Protein AF-A0A351I1W6-F1 (afdb_monomer_lite)

Foldseek 3Di:
DDDDQWDFDPPADAFDDDPNDTDADLAAEAEEEQEADCSVVVCVVVVVVVQVVSCVVPVPSHGYNYIYDAAALRCCVRPHLACRDDVVSLVVCQRRVHYYYHDYDAADDDAFKAARRPRDGHNDQDCADPPPRHNSIYTHDGDPVLVSCQSNVVQWDKDWDADDPPPDDPDDCRRPDTDIDTDGRHDDCSVVD

Sequence (193 aa):
MSYVKIQVPKNGAKIDYANGKLQVPDNPIIPYFPGDGTGLDLWKATKVVLDGAVETAYHGKKKIAWMEVYAGLTALKNYDKDTVLPEETVAAFREFRVGLKGPLTTPAGSFKFVCLDCAAELMDRPASCPKCKSEWITPRFRSVNVALRQKLDLYSCVRPLRWFQGVPCPVKEPQKLDIVIFRENTEDIYAGI

Structure (mmCIF, N/CA/C/O backbone):
data_AF-A0A351I1W6-F1
#
_entry.id   AF-A0A351I1W6-F1
#
loop_
_atom_site.group_PDB
_atom_site.id
_atom_site.type_symbol
_atom_site.label_atom_id
_atom_site.label_alt_id
_atom_site.label_comp_id
_atom_site.label_asym_id
_atom_site.label_entity_id
_atom_site.label_seq_id
_atom_site.pdbx_PDB_ins_code
_atom_site.Cartn_x
_atom_site.Cartn_y
_atom_site.Cartn_z
_atom_site.occupancy
_atom_site.B_iso_or_equiv
_atom_site.auth_seq_id
_atom_site.auth_comp_id
_atom_site.auth_asym_id
_atom_site.auth_atom_id
_atom_site.pdbx_PDB_model_num
ATOM 1 N N . MET A 1 1 ? 0.430 -18.656 12.014 1.00 58.16 1 MET A N 1
ATOM 2 C CA . MET A 1 1 ? 1.510 -18.944 11.046 1.00 58.16 1 MET A CA 1
ATOM 3 C C . MET A 1 1 ? 2.779 -18.289 11.561 1.00 58.16 1 MET A C 1
ATOM 5 O O . MET A 1 1 ? 2.668 -17.240 12.184 1.00 58.16 1 MET A O 1
ATOM 9 N N . SER A 1 2 ? 3.951 -18.893 11.371 1.00 81.44 2 SER A N 1
ATOM 10 C CA . SER A 1 2 ? 5.221 -18.199 11.614 1.00 81.44 2 SER A CA 1
ATOM 11 C C . SER A 1 2 ? 5.606 -17.438 10.349 1.00 81.44 2 SER A C 1
ATOM 13 O O . SER A 1 2 ? 5.769 -18.051 9.295 1.00 81.44 2 SER A O 1
ATOM 15 N N . TYR A 1 3 ? 5.718 -16.120 10.455 1.00 94.31 3 TYR A N 1
ATOM 16 C CA . TYR A 1 3 ? 6.263 -15.267 9.404 1.00 94.31 3 TYR A CA 1
ATOM 17 C C . TYR A 1 3 ? 7.781 -15.474 9.286 1.00 94.31 3 TYR A C 1
ATOM 19 O O . TYR A 1 3 ? 8.440 -15.745 10.291 1.00 94.31 3 TYR A O 1
ATOM 27 N N . VAL A 1 4 ? 8.331 -15.381 8.073 1.00 93.56 4 VAL A N 1
ATOM 28 C CA . VAL A 1 4 ? 9.762 -15.613 7.811 1.00 93.56 4 VAL A CA 1
ATOM 29 C C . VAL A 1 4 ? 10.556 -14.342 8.088 1.00 93.56 4 VAL A C 1
ATOM 31 O O . VAL A 1 4 ? 11.550 -14.383 8.812 1.00 93.56 4 VAL A O 1
ATOM 34 N N . LYS A 1 5 ? 10.121 -13.206 7.528 1.00 96.12 5 LYS A N 1
ATOM 35 C CA . LYS A 1 5 ? 10.774 -11.899 7.718 1.00 96.12 5 LYS A CA 1
ATOM 36 C C . LYS A 1 5 ? 9.910 -10.893 8.474 1.00 96.12 5 LYS A C 1
ATOM 38 O O . LYS A 1 5 ? 10.455 -9.966 9.071 1.00 96.12 5 LYS A O 1
ATOM 43 N N . ILE A 1 6 ? 8.586 -11.051 8.455 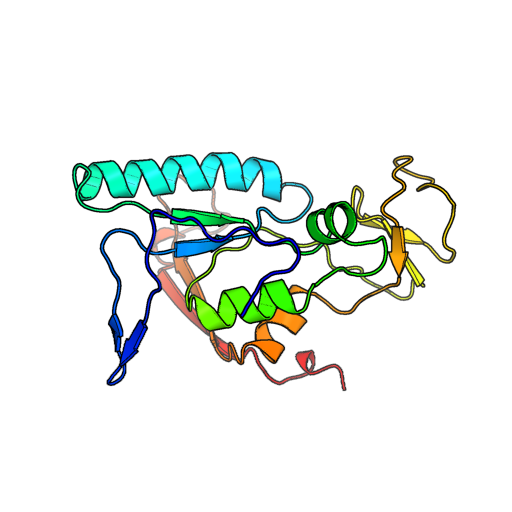1.00 97.19 6 ILE A N 1
ATOM 44 C CA . ILE A 1 6 ? 7.662 -10.103 9.094 1.00 97.19 6 ILE A CA 1
ATOM 45 C C . ILE A 1 6 ? 7.693 -10.285 10.616 1.00 97.19 6 ILE A C 1
ATOM 47 O O . ILE A 1 6 ? 7.563 -11.394 11.133 1.00 97.19 6 ILE A O 1
ATOM 51 N N . GLN A 1 7 ? 7.823 -9.179 11.351 1.00 96.75 7 GLN A N 1
ATOM 52 C CA . GLN A 1 7 ? 7.771 -9.179 12.812 1.00 96.75 7 GLN A CA 1
ATOM 53 C C . GLN A 1 7 ? 6.409 -8.691 13.295 1.00 96.75 7 GLN A C 1
ATOM 55 O O . GLN A 1 7 ? 6.052 -7.529 13.114 1.00 96.75 7 GLN A O 1
ATOM 60 N N . VAL A 1 8 ? 5.659 -9.575 13.953 1.00 97.81 8 VAL A N 1
ATOM 61 C CA . VAL A 1 8 ? 4.362 -9.220 14.540 1.00 97.81 8 VAL A CA 1
ATOM 62 C C . VAL A 1 8 ? 4.586 -8.412 15.826 1.00 97.81 8 VAL A C 1
ATOM 64 O O . VAL A 1 8 ? 5.262 -8.908 16.735 1.00 97.81 8 VAL A O 1
ATOM 67 N N . PRO A 1 9 ? 4.018 -7.198 15.955 1.00 97.56 9 PRO A N 1
ATOM 68 C CA . PRO A 1 9 ? 4.118 -6.413 17.179 1.00 97.56 9 PRO A CA 1
ATOM 69 C C . PRO A 1 9 ? 3.524 -7.162 18.377 1.00 97.56 9 PRO A C 1
ATOM 71 O O . PRO A 1 9 ? 2.374 -7.593 18.347 1.00 97.56 9 PRO A O 1
ATOM 74 N N . LYS A 1 10 ? 4.293 -7.281 19.465 1.00 96.50 10 LYS A N 1
ATOM 75 C CA . LYS A 1 10 ? 3.851 -7.975 20.693 1.00 96.50 10 LYS A CA 1
ATOM 76 C C . LYS A 1 10 ? 2.786 -7.205 21.480 1.00 96.50 10 LYS A C 1
ATOM 78 O O . LYS A 1 10 ? 2.115 -7.778 22.328 1.00 96.50 10 LYS A O 1
ATOM 83 N N . ASN A 1 11 ? 2.669 -5.903 21.238 1.00 95.06 11 ASN A N 1
ATOM 84 C CA . ASN A 1 11 ? 1.819 -4.969 21.975 1.00 95.06 11 ASN A CA 1
ATOM 85 C C . ASN A 1 11 ? 0.485 -4.664 21.271 1.00 95.06 11 ASN A C 1
ATOM 87 O O . ASN A 1 11 ? -0.173 -3.686 21.627 1.00 95.06 11 ASN A O 1
ATOM 91 N N . GLY A 1 12 ? 0.106 -5.453 20.265 1.00 97.38 12 GLY A N 1
ATOM 92 C CA . GLY A 1 12 ? -1.131 -5.277 19.513 1.00 97.38 12 GLY A CA 1
ATOM 93 C C . GLY A 1 12 ? -1.992 -6.539 19.483 1.00 97.38 12 GLY A C 1
ATOM 94 O O . GLY A 1 12 ? -1.530 -7.633 19.805 1.00 97.38 12 GLY A O 1
ATOM 95 N N . ALA A 1 13 ? -3.242 -6.381 19.062 1.00 98.19 13 ALA A N 1
ATOM 96 C CA . ALA A 1 13 ? -4.192 -7.468 18.866 1.00 98.19 13 ALA A CA 1
ATOM 97 C C . ALA A 1 13 ? -4.756 -7.461 17.437 1.00 98.19 13 ALA A C 1
ATOM 99 O O . ALA A 1 13 ? -4.809 -6.429 16.767 1.00 98.19 13 ALA A O 1
ATOM 100 N N . LYS A 1 14 ? -5.165 -8.633 16.947 1.00 97.94 14 LYS A N 1
ATOM 101 C CA . LYS A 1 14 ? -5.767 -8.775 15.615 1.00 97.94 14 LYS A CA 1
ATOM 102 C C . LYS A 1 14 ? -7.156 -8.148 15.575 1.00 97.94 14 LYS A C 1
ATOM 104 O O . LYS A 1 14 ? -7.894 -8.215 16.554 1.00 97.94 14 LYS A O 1
ATOM 109 N N . ILE A 1 15 ? -7.520 -7.611 14.415 1.00 98.44 15 ILE A N 1
ATOM 110 C CA . ILE A 1 15 ? -8.917 -7.319 14.097 1.00 98.44 15 ILE A CA 1
ATOM 111 C C . ILE A 1 15 ? -9.589 -8.637 13.714 1.00 98.44 15 ILE A C 1
ATOM 113 O O . ILE A 1 15 ? -9.107 -9.336 12.820 1.00 98.44 15 ILE A O 1
ATOM 117 N N . ASP A 1 16 ? -10.695 -8.965 14.374 1.00 97.00 16 ASP A N 1
ATOM 118 C CA . ASP A 1 16 ? -11.483 -10.158 14.057 1.00 97.00 16 ASP A CA 1
ATOM 119 C C . ASP A 1 16 ? -12.726 -9.808 13.224 1.00 97.00 16 ASP A C 1
ATOM 121 O O . ASP A 1 16 ? -13.064 -8.635 13.037 1.00 97.00 16 ASP A O 1
ATOM 125 N N . TYR A 1 17 ? -13.409 -10.819 12.694 1.00 96.62 17 TYR A N 1
ATOM 126 C CA . TYR A 1 17 ? -14.635 -10.661 11.922 1.00 96.62 17 TYR A CA 1
ATOM 127 C C . TYR A 1 17 ? -15.663 -11.714 12.322 1.00 96.62 17 TYR A C 1
ATOM 129 O O . TYR A 1 17 ? -15.485 -12.904 12.070 1.00 96.62 17 TYR A O 1
ATOM 137 N N . ALA A 1 18 ? -16.766 -11.258 12.910 1.00 96.25 18 ALA A N 1
ATOM 138 C CA . ALA A 1 18 ? -17.859 -12.114 13.347 1.00 96.25 18 ALA A CA 1
ATOM 139 C C . ALA A 1 18 ? -19.200 -11.433 13.067 1.00 96.25 18 ALA A C 1
ATOM 141 O O . ALA A 1 18 ? -19.344 -10.222 13.250 1.00 96.25 18 ALA A O 1
ATOM 142 N N . ASN A 1 19 ? -20.194 -12.216 12.639 1.00 95.81 19 ASN A N 1
ATOM 143 C CA . ASN A 1 19 ? -21.572 -11.756 12.422 1.00 95.81 19 ASN A CA 1
ATOM 144 C C . ASN A 1 19 ? -21.676 -10.523 11.503 1.00 95.81 19 ASN A C 1
ATOM 146 O O . ASN A 1 19 ? -22.410 -9.577 11.790 1.00 95.81 19 ASN A O 1
ATOM 150 N N . GLY A 1 20 ? -20.894 -10.499 10.420 1.00 94.81 20 GLY A N 1
ATOM 151 C CA . GLY A 1 20 ? -20.921 -9.400 9.454 1.00 94.81 20 GLY A CA 1
ATOM 152 C C . GLY A 1 20 ? -20.163 -8.137 9.881 1.00 94.81 20 GLY A C 1
ATOM 153 O O . GLY A 1 20 ? -20.189 -7.148 9.152 1.00 94.81 20 GLY A O 1
ATOM 154 N N . LYS A 1 21 ? -19.501 -8.131 11.048 1.00 96.56 21 LYS A N 1
ATOM 155 C CA . LYS A 1 21 ? -18.869 -6.938 11.632 1.00 96.56 21 LYS A CA 1
ATOM 156 C C . LYS A 1 21 ? -17.415 -7.187 12.018 1.00 96.56 21 LYS A C 1
ATOM 158 O O . LYS A 1 21 ? -17.069 -8.249 12.534 1.00 96.56 21 LYS A O 1
ATOM 163 N N . LEU A 1 22 ? -16.581 -6.167 11.812 1.00 97.75 22 LEU A N 1
ATOM 164 C CA . LEU A 1 22 ? -15.221 -6.140 12.344 1.00 97.75 22 LEU A CA 1
ATOM 165 C C . LEU A 1 22 ? -15.263 -5.941 13.862 1.00 97.75 22 LEU A C 1
ATOM 167 O O . LEU A 1 22 ? -15.944 -5.041 14.353 1.00 97.75 22 LEU A O 1
ATOM 171 N N . GLN A 1 23 ? -14.505 -6.758 14.584 1.00 98.12 23 GLN A N 1
ATOM 172 C CA . GLN A 1 23 ? -14.246 -6.606 16.012 1.00 98.12 23 GLN A CA 1
ATOM 173 C C . GLN A 1 23 ? -12.862 -5.975 16.158 1.00 98.12 23 GLN A C 1
ATOM 175 O O . GLN A 1 23 ? -11.840 -6.629 15.943 1.00 98.12 23 GLN A O 1
ATOM 180 N N . VAL A 1 24 ? -12.835 -4.673 16.441 1.00 98.38 24 VAL A N 1
ATOM 181 C CA . VAL A 1 24 ? -11.605 -3.874 16.446 1.00 98.38 24 VAL A CA 1
ATOM 182 C C . VAL A 1 24 ? -11.160 -3.650 17.895 1.00 98.38 24 VAL A C 1
ATOM 184 O O . VAL A 1 24 ? -11.884 -2.975 18.629 1.00 98.38 24 VAL A O 1
ATOM 187 N N . PRO A 1 25 ? -10.005 -4.192 18.325 1.00 98.31 25 PRO A N 1
ATOM 188 C CA . PRO A 1 25 ? -9.466 -3.927 19.657 1.00 98.31 25 PRO A CA 1
ATOM 189 C C . PRO A 1 25 ? -8.972 -2.476 19.772 1.00 98.31 25 PRO A C 1
ATOM 191 O O . PRO A 1 25 ? -8.834 -1.775 18.771 1.00 98.31 25 PRO A O 1
ATOM 194 N N . ASP A 1 26 ? -8.649 -2.030 20.986 1.00 98.56 26 ASP A N 1
ATOM 195 C CA . ASP A 1 26 ? -8.086 -0.690 21.213 1.00 98.56 26 ASP A CA 1
ATOM 196 C C . ASP A 1 26 ? -6.656 -0.538 20.666 1.00 98.56 26 ASP A C 1
ATOM 198 O O . ASP A 1 26 ? -6.214 0.572 20.356 1.00 98.56 26 ASP A O 1
ATOM 202 N N . ASN A 1 27 ? -5.945 -1.656 20.496 1.00 98.38 27 ASN A N 1
ATOM 203 C CA . ASN A 1 27 ? -4.582 -1.730 19.983 1.00 98.38 27 ASN A CA 1
ATOM 204 C C . ASN A 1 27 ? -4.450 -2.576 18.698 1.00 98.38 27 ASN A C 1
ATOM 206 O O . ASN A 1 27 ? -3.709 -3.566 18.689 1.00 98.38 27 ASN A O 1
ATOM 210 N N . PRO A 1 28 ? -5.168 -2.250 17.607 1.00 98.69 28 PRO A N 1
ATOM 211 C CA . PRO A 1 28 ? -5.209 -3.106 16.431 1.00 98.69 28 PRO A CA 1
ATOM 212 C C . PRO A 1 28 ? -3.845 -3.176 15.741 1.00 98.69 28 PRO A C 1
ATOM 214 O O . PRO A 1 28 ? -3.187 -2.153 15.528 1.00 98.69 28 PRO A O 1
ATOM 217 N N . ILE A 1 29 ? -3.439 -4.388 15.358 1.00 98.81 29 ILE A N 1
ATOM 218 C CA . ILE A 1 29 ? -2.282 -4.609 14.491 1.00 98.81 29 ILE A CA 1
ATOM 219 C C . ILE A 1 29 ? -2.690 -4.337 13.049 1.00 98.81 29 ILE A C 1
ATOM 221 O O . ILE A 1 29 ? -3.584 -5.000 12.527 1.00 98.81 29 ILE A O 1
ATOM 225 N N . ILE A 1 30 ? -2.003 -3.390 12.410 1.00 98.75 30 ILE A N 1
ATOM 226 C CA . ILE A 1 30 ? -2.266 -2.989 11.025 1.00 98.75 30 ILE A CA 1
ATOM 227 C C . ILE A 1 30 ? -1.008 -3.247 10.183 1.00 98.75 30 ILE A C 1
ATOM 229 O O . ILE A 1 30 ? -0.024 -2.509 10.328 1.00 98.75 30 ILE A O 1
ATOM 233 N N . PRO A 1 31 ? -1.013 -4.281 9.313 1.00 98.62 31 PRO A N 1
ATOM 234 C CA . PRO A 1 31 ? -0.000 -4.456 8.287 1.00 98.62 31 PRO A CA 1
ATOM 235 C C . PRO A 1 31 ? 0.118 -3.211 7.416 1.00 98.62 31 PRO A C 1
ATOM 237 O O . PRO A 1 31 ? -0.887 -2.671 6.942 1.00 98.62 31 PRO A O 1
ATOM 240 N N . TYR A 1 32 ? 1.345 -2.783 7.154 1.00 98.50 32 TYR A N 1
ATOM 241 C CA . TYR A 1 32 ? 1.598 -1.725 6.196 1.00 98.50 32 TYR A CA 1
ATOM 242 C C . TYR A 1 32 ? 2.891 -1.946 5.423 1.00 98.50 32 TYR A C 1
ATOM 244 O O . TYR A 1 32 ? 3.827 -2.565 5.918 1.00 98.50 32 TYR A O 1
ATOM 252 N N . PHE A 1 33 ? 2.966 -1.377 4.225 1.00 97.50 33 PHE A N 1
ATOM 253 C CA . PHE A 1 33 ? 4.243 -1.150 3.559 1.00 97.50 33 PHE A CA 1
ATOM 254 C C . PHE A 1 33 ? 4.290 0.272 2.991 1.00 97.50 33 PHE A C 1
ATOM 256 O O . PHE A 1 33 ? 3.290 0.742 2.430 1.00 97.50 33 PHE A O 1
ATOM 263 N N . PRO A 1 34 ? 5.428 0.979 3.118 1.00 95.75 34 PRO A N 1
ATOM 264 C CA . PRO A 1 34 ? 5.541 2.369 2.686 1.00 95.75 34 PRO A CA 1
ATOM 265 C C . PRO A 1 34 ? 5.473 2.511 1.163 1.00 95.75 34 PRO A C 1
ATOM 267 O O . PRO A 1 34 ? 5.090 3.566 0.674 1.00 95.75 34 PRO A O 1
ATOM 270 N N . GLY A 1 35 ? 5.781 1.448 0.417 1.00 94.31 35 GLY A N 1
ATOM 271 C CA . GLY A 1 35 ? 5.783 1.451 -1.041 1.00 94.31 35 GLY A CA 1
ATOM 272 C C . GLY A 1 35 ? 7.099 1.938 -1.652 1.00 94.31 35 GLY A C 1
ATOM 273 O O . GLY A 1 35 ? 8.082 2.175 -0.952 1.00 94.31 35 GLY A O 1
ATOM 274 N N . ASP A 1 36 ? 7.096 2.072 -2.972 1.00 93.81 36 ASP A N 1
ATOM 275 C CA . ASP A 1 36 ? 8.243 2.466 -3.787 1.00 93.81 36 ASP A CA 1
ATOM 276 C C . ASP A 1 36 ? 8.301 3.990 -3.986 1.00 93.81 36 ASP A C 1
ATOM 278 O O . ASP A 1 36 ? 7.305 4.701 -3.822 1.00 93.81 36 ASP A O 1
ATOM 282 N N . GLY A 1 37 ? 9.468 4.504 -4.388 1.00 91.94 37 GLY A N 1
ATOM 283 C CA . GLY A 1 37 ? 9.656 5.916 -4.738 1.00 91.94 37 GLY A CA 1
ATOM 284 C C . GLY A 1 37 ? 9.227 6.870 -3.618 1.00 91.94 37 GLY A C 1
ATOM 285 O O . GLY A 1 37 ? 9.747 6.812 -2.505 1.00 91.94 37 GLY A O 1
ATOM 286 N N . THR A 1 38 ? 8.244 7.732 -3.903 1.00 93.31 38 THR A N 1
ATOM 287 C CA . THR A 1 38 ? 7.705 8.718 -2.945 1.00 93.31 38 THR A CA 1
ATOM 288 C C . THR A 1 38 ? 7.007 8.092 -1.737 1.00 93.31 38 THR A C 1
ATOM 290 O O . THR A 1 38 ? 6.736 8.787 -0.758 1.00 93.31 38 THR A O 1
ATOM 293 N N . GLY A 1 39 ? 6.725 6.786 -1.767 1.00 93.75 39 GLY A N 1
ATOM 294 C CA . GLY A 1 39 ? 6.070 6.069 -0.680 1.00 93.75 39 GLY A CA 1
ATOM 295 C C . GLY A 1 39 ? 6.774 6.196 0.673 1.00 93.75 39 GLY A C 1
ATOM 296 O O . GLY A 1 39 ? 6.108 6.365 1.694 1.00 93.75 39 GLY A O 1
ATOM 297 N N . LEU A 1 40 ? 8.112 6.216 0.687 1.00 91.62 40 LEU A N 1
ATOM 298 C CA . LEU A 1 40 ? 8.896 6.375 1.918 1.00 91.62 40 LEU A CA 1
ATOM 299 C C . LEU A 1 40 ? 8.622 7.709 2.621 1.00 91.62 40 LEU A C 1
ATOM 301 O O . LEU A 1 40 ? 8.503 7.749 3.846 1.00 91.62 40 LEU A O 1
ATOM 305 N N . ASP A 1 41 ? 8.497 8.795 1.862 1.00 94.69 41 ASP A N 1
ATOM 306 C CA . ASP A 1 41 ? 8.246 10.123 2.426 1.00 94.69 41 ASP A CA 1
ATOM 307 C C . ASP A 1 41 ? 6.772 10.306 2.789 1.00 94.69 41 ASP A C 1
ATOM 309 O O . ASP A 1 41 ? 6.455 10.821 3.864 1.00 94.69 41 ASP A O 1
ATOM 313 N N . LEU A 1 42 ? 5.866 9.783 1.955 1.00 96.38 42 LEU A N 1
ATOM 314 C CA . LEU A 1 42 ? 4.435 9.761 2.250 1.00 96.38 42 LEU A CA 1
ATOM 315 C C . LEU A 1 42 ? 4.131 8.976 3.527 1.00 96.38 42 LEU A C 1
ATOM 317 O O . LEU A 1 42 ? 3.297 9.410 4.320 1.00 96.38 42 LEU A O 1
ATOM 321 N N . TRP A 1 43 ? 4.806 7.849 3.762 1.00 96.69 43 TRP A N 1
ATOM 322 C CA . TRP A 1 43 ? 4.601 7.051 4.967 1.00 96.69 43 TRP A CA 1
ATOM 323 C C . TRP A 1 43 ? 5.020 7.794 6.237 1.00 96.69 43 TRP A C 1
ATOM 325 O O . TRP A 1 43 ? 4.255 7.809 7.201 1.00 96.69 43 TRP A O 1
ATOM 335 N N . LYS A 1 44 ? 6.183 8.464 6.230 1.00 95.81 44 LYS A N 1
ATOM 336 C CA . LYS A 1 44 ? 6.644 9.272 7.375 1.00 95.81 44 LYS A CA 1
ATOM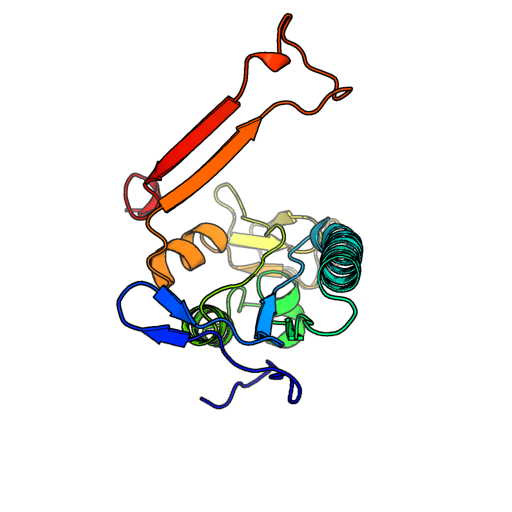 337 C C . LYS A 1 44 ? 5.584 10.297 7.783 1.00 95.81 44 LYS A C 1
ATOM 339 O O . LYS A 1 44 ? 5.257 10.394 8.962 1.00 95.81 44 LYS A O 1
ATOM 344 N N . ALA A 1 45 ? 5.007 11.008 6.811 1.00 97.56 45 ALA A N 1
ATOM 345 C CA . ALA A 1 45 ? 3.939 11.973 7.064 1.00 97.56 45 ALA A CA 1
ATOM 346 C C . ALA A 1 45 ? 2.629 11.293 7.503 1.00 97.56 45 ALA A C 1
ATOM 348 O O . ALA A 1 45 ? 2.020 11.692 8.495 1.00 97.56 45 ALA A O 1
ATOM 349 N N . THR A 1 46 ? 2.218 10.233 6.802 1.00 98.06 46 THR A N 1
ATOM 350 C CA . THR A 1 46 ? 0.964 9.508 7.062 1.00 98.06 46 THR A CA 1
ATOM 351 C C . THR A 1 46 ? 0.927 8.948 8.477 1.00 98.06 46 THR A C 1
ATOM 353 O O . THR A 1 46 ? -0.055 9.148 9.188 1.00 98.06 46 THR A O 1
ATOM 356 N N . LYS A 1 47 ? 2.005 8.288 8.915 1.00 97.75 47 LYS A N 1
ATOM 357 C CA . LYS A 1 47 ? 2.092 7.699 10.252 1.00 97.75 47 LYS A CA 1
ATOM 358 C C . LYS A 1 47 ? 1.941 8.758 11.344 1.00 97.75 47 LYS A C 1
ATOM 360 O O . LYS A 1 47 ? 1.184 8.547 12.283 1.00 97.75 47 LYS A O 1
ATOM 365 N N . VAL A 1 48 ? 2.625 9.897 11.207 1.00 98.12 48 VAL A N 1
ATOM 366 C CA . VAL A 1 48 ? 2.551 11.002 12.178 1.00 98.12 48 VAL A CA 1
ATOM 367 C C . VAL A 1 48 ? 1.127 11.546 12.285 1.00 98.12 48 VAL A C 1
ATOM 369 O O . VAL A 1 48 ? 0.625 11.723 13.392 1.00 98.12 48 VAL A O 1
ATOM 372 N N . VAL A 1 49 ? 0.458 11.765 11.151 1.00 98.50 49 VAL A N 1
ATOM 373 C CA . VAL A 1 49 ? -0.920 12.273 11.128 1.00 98.50 49 VAL A CA 1
ATOM 374 C C . VAL A 1 49 ? -1.897 11.266 11.738 1.00 98.50 49 VAL A C 1
ATOM 376 O O . VAL A 1 49 ? -2.719 11.651 12.566 1.00 98.50 49 VAL A O 1
ATOM 379 N N . LEU A 1 50 ? -1.807 9.984 11.366 1.00 98.50 50 LEU A N 1
ATOM 380 C CA . LEU A 1 50 ? -2.703 8.948 11.887 1.00 98.50 50 LEU A CA 1
ATOM 381 C C . LEU A 1 50 ? -2.507 8.727 13.390 1.00 98.50 50 LEU A C 1
ATOM 383 O O . LEU A 1 50 ? -3.490 8.718 14.128 1.00 98.50 50 LEU A O 1
ATOM 387 N N . ASP A 1 51 ? -1.261 8.601 13.852 1.00 98.31 51 ASP A N 1
ATOM 388 C CA . ASP A 1 51 ? -0.969 8.424 15.277 1.00 98.31 51 ASP A CA 1
ATOM 389 C C . ASP A 1 51 ? -1.421 9.651 16.086 1.00 98.31 51 ASP A C 1
ATOM 391 O O . ASP A 1 51 ? -2.052 9.496 17.129 1.00 98.31 51 ASP A O 1
ATOM 395 N N . GLY A 1 52 ? -1.169 10.867 15.585 1.00 98.62 52 GLY A N 1
ATOM 396 C CA . GLY A 1 52 ? -1.606 12.104 16.234 1.00 98.62 52 GLY A CA 1
ATOM 397 C C . GLY A 1 52 ? -3.129 12.249 16.291 1.00 98.62 52 GLY A C 1
ATOM 398 O O . GLY A 1 52 ? -3.667 12.683 17.310 1.00 98.62 52 GLY A O 1
ATOM 399 N N . ALA A 1 53 ? -3.844 11.844 15.236 1.00 98.69 53 ALA A N 1
ATOM 400 C CA . ALA A 1 53 ? -5.305 11.853 15.212 1.00 98.69 53 ALA A CA 1
ATOM 401 C C . ALA A 1 53 ? -5.902 10.844 16.204 1.00 98.69 53 ALA A C 1
ATOM 403 O O . ALA A 1 53 ? -6.848 11.175 16.918 1.00 98.69 53 ALA A O 1
ATOM 404 N N . VAL A 1 54 ? -5.339 9.632 16.282 1.00 98.50 54 VAL A N 1
ATOM 405 C CA . VAL A 1 54 ? -5.749 8.610 17.258 1.00 98.50 54 VAL A CA 1
ATOM 406 C C . VAL A 1 54 ? -5.492 9.100 18.683 1.00 98.50 54 VAL A C 1
ATOM 408 O O . VAL A 1 54 ? -6.394 9.042 19.515 1.00 98.50 54 VAL A O 1
ATOM 411 N N . GLU A 1 55 ? -4.306 9.641 18.954 1.00 98.25 55 GLU A N 1
ATOM 412 C CA . GLU A 1 55 ? -3.976 10.194 20.269 1.00 98.25 55 GLU A CA 1
ATOM 413 C C . GLU A 1 55 ? -4.940 11.321 20.661 1.00 98.25 55 GLU A C 1
ATOM 415 O O . GLU A 1 55 ? -5.520 11.296 21.743 1.00 98.25 55 GLU A O 1
ATOM 420 N N . THR A 1 56 ? -5.189 12.265 19.751 1.00 98.50 56 THR A N 1
ATOM 421 C CA . THR A 1 56 ? -6.095 13.398 19.997 1.00 98.50 56 THR A CA 1
ATOM 422 C C . THR A 1 56 ? -7.529 12.944 20.260 1.00 98.50 56 THR A C 1
ATOM 424 O O . THR A 1 56 ? -8.191 13.487 21.139 1.00 98.50 56 THR A O 1
ATOM 427 N N . ALA A 1 57 ? -8.024 11.955 19.511 1.00 98.56 57 ALA A N 1
ATOM 428 C CA . ALA A 1 57 ? -9.406 11.497 19.618 1.00 98.56 57 ALA A CA 1
ATOM 429 C C . ALA A 1 57 ? -9.659 10.595 20.836 1.00 98.56 57 ALA A C 1
ATOM 431 O O . ALA A 1 57 ? -10.779 10.552 21.345 1.00 98.56 57 ALA A O 1
ATOM 432 N N . TYR A 1 58 ? -8.647 9.842 21.277 1.00 98.31 58 TYR A N 1
ATOM 433 C CA . TYR A 1 58 ? -8.827 8.778 22.269 1.00 98.31 58 TYR A CA 1
ATOM 434 C C . TYR A 1 58 ? -8.000 8.958 23.546 1.00 98.31 58 TYR A C 1
ATOM 436 O O . TYR A 1 58 ? -8.178 8.166 24.471 1.00 98.31 58 TYR A O 1
ATOM 444 N N . HIS A 1 59 ? -7.143 9.980 23.630 1.00 97.62 59 HIS A N 1
ATOM 445 C CA . HIS A 1 59 ? -6.334 10.318 24.808 1.00 97.62 59 HIS A CA 1
ATOM 446 C C . HIS A 1 59 ? -5.586 9.100 25.373 1.00 97.62 59 HIS A C 1
ATOM 448 O O . HIS A 1 59 ? -5.799 8.688 26.515 1.00 97.62 59 HIS A O 1
ATOM 454 N N . GLY A 1 60 ? -4.795 8.444 24.523 1.00 95.69 60 GLY A N 1
ATOM 455 C CA . GLY A 1 60 ? -4.027 7.246 24.864 1.00 95.69 60 GLY A CA 1
ATOM 456 C C . GLY A 1 60 ? -4.827 5.946 25.027 1.00 95.69 60 GLY A C 1
ATOM 457 O O . GLY A 1 60 ? -4.215 4.883 25.118 1.00 95.69 60 GLY A O 1
ATOM 458 N N . LYS A 1 61 ? -6.172 5.973 25.024 1.00 97.88 61 LYS A N 1
ATOM 459 C CA . LYS A 1 61 ? -6.987 4.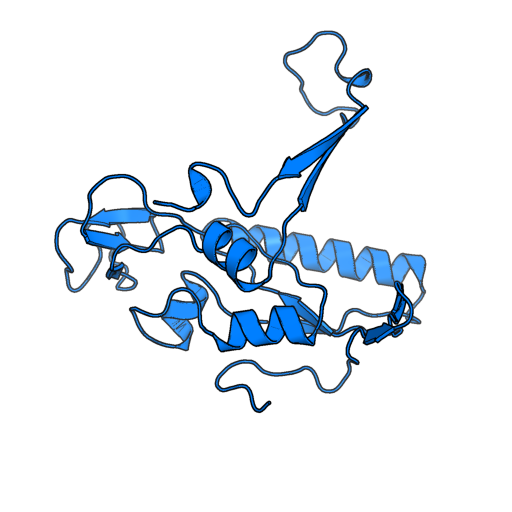746 25.152 1.00 97.88 61 LYS A CA 1
ATOM 460 C C . LYS A 1 61 ? -6.850 3.809 23.956 1.00 97.88 61 LYS A C 1
ATOM 462 O O . LYS A 1 61 ? -6.979 2.605 24.124 1.00 97.88 61 LYS A O 1
ATOM 467 N N . LYS A 1 62 ? -6.603 4.353 22.761 1.00 98.50 62 LYS A N 1
ATOM 468 C CA . LYS A 1 62 ? -6.403 3.580 21.529 1.00 98.50 62 LYS A CA 1
ATOM 469 C C . LYS A 1 62 ? -5.050 3.885 20.919 1.00 98.50 62 LYS A C 1
ATOM 471 O O . LYS A 1 62 ? -4.575 5.013 21.006 1.00 98.50 62 LYS A O 1
ATOM 476 N N . LYS A 1 63 ? -4.448 2.891 20.265 1.00 98.38 63 LYS A N 1
ATOM 477 C CA . LYS A 1 63 ? -3.160 3.041 19.581 1.00 98.38 63 LYS A CA 1
ATOM 478 C C . LYS A 1 63 ? -3.005 2.031 18.457 1.00 98.38 63 LYS A C 1
ATOM 480 O O . LYS A 1 63 ? -3.254 0.855 18.651 1.00 98.38 63 LYS A O 1
ATOM 485 N N . ILE A 1 64 ? -2.513 2.446 17.297 1.00 98.50 64 ILE A N 1
ATOM 486 C CA . ILE A 1 64 ? -2.243 1.495 16.214 1.00 98.50 64 ILE A CA 1
ATOM 487 C C . ILE A 1 64 ? -0.912 0.775 16.477 1.00 98.50 64 ILE A C 1
ATOM 489 O O . ILE A 1 64 ? 0.112 1.408 16.747 1.00 98.50 64 ILE A O 1
ATOM 493 N N . ALA A 1 65 ? -0.917 -0.554 16.377 1.00 98.56 65 ALA A N 1
ATOM 494 C CA . ALA A 1 65 ? 0.288 -1.375 16.381 1.00 98.56 65 ALA A CA 1
ATOM 495 C C . ALA A 1 65 ? 0.720 -1.648 14.931 1.00 98.56 65 ALA A C 1
ATOM 497 O O . ALA A 1 65 ? 0.309 -2.620 14.299 1.00 98.56 65 ALA A O 1
ATOM 498 N N . TRP A 1 66 ? 1.531 -0.751 14.375 1.00 98.50 66 TRP A N 1
ATOM 499 C CA . TRP A 1 66 ? 2.000 -0.858 12.994 1.00 98.50 66 TRP A CA 1
ATOM 500 C C . TRP A 1 66 ? 2.894 -2.085 12.790 1.00 98.50 66 TRP A C 1
ATOM 502 O O . TRP A 1 66 ? 3.902 -2.239 13.477 1.00 98.50 66 TRP A O 1
ATOM 512 N N . MET A 1 67 ? 2.541 -2.932 11.822 1.00 98.44 67 MET A N 1
ATOM 513 C CA . MET A 1 67 ? 3.321 -4.107 11.432 1.00 98.44 67 MET A CA 1
ATOM 514 C C . MET A 1 67 ? 3.861 -3.905 10.021 1.00 98.44 67 MET A C 1
ATOM 516 O O . MET A 1 67 ? 3.097 -3.921 9.059 1.00 98.44 67 MET A O 1
ATOM 520 N N . GLU A 1 68 ? 5.166 -3.693 9.884 1.00 98.12 68 GLU A N 1
ATOM 521 C CA . GLU A 1 68 ? 5.761 -3.548 8.558 1.00 98.12 68 GLU A CA 1
ATOM 522 C C . GLU A 1 68 ? 5.774 -4.899 7.834 1.00 98.12 68 GLU A C 1
ATOM 524 O O . GLU A 1 68 ? 6.232 -5.912 8.364 1.00 98.12 68 GLU A O 1
ATOM 529 N N . VAL A 1 69 ? 5.250 -4.898 6.615 1.00 98.38 69 VAL A N 1
ATOM 530 C CA . VAL A 1 69 ? 5.330 -5.996 5.652 1.00 98.38 69 VAL A CA 1
ATOM 531 C C . VAL A 1 69 ? 6.019 -5.483 4.387 1.00 98.38 69 VAL A C 1
ATOM 533 O O . VAL A 1 69 ? 6.301 -4.291 4.261 1.00 98.38 69 VAL A O 1
ATOM 536 N N . TYR A 1 70 ? 6.317 -6.363 3.432 1.00 97.88 70 TYR A N 1
ATOM 537 C CA . TYR A 1 70 ? 7.206 -6.010 2.322 1.00 97.88 70 TYR A CA 1
ATOM 538 C C . TYR A 1 70 ? 6.566 -6.269 0.957 1.00 97.88 70 TYR A C 1
ATOM 540 O O . TYR A 1 70 ? 5.946 -7.309 0.740 1.00 97.88 70 TYR A O 1
ATOM 548 N N . ALA A 1 71 ? 6.721 -5.322 0.032 1.00 97.62 71 ALA A N 1
ATOM 549 C CA . ALA A 1 71 ? 6.281 -5.419 -1.359 1.00 97.62 71 ALA A CA 1
ATOM 550 C C . ALA A 1 71 ? 7.101 -4.447 -2.224 1.00 97.62 71 ALA A C 1
ATOM 552 O O . ALA A 1 71 ? 7.574 -3.426 -1.728 1.00 97.62 71 ALA A O 1
ATOM 553 N N . GLY A 1 72 ? 7.270 -4.754 -3.509 1.00 96.12 72 GLY A N 1
ATOM 554 C CA . GLY A 1 72 ? 8.080 -3.950 -4.423 1.00 96.12 72 GLY A CA 1
ATOM 555 C C . GLY A 1 72 ? 9.552 -3.927 -4.015 1.00 96.12 72 GLY A C 1
ATOM 556 O O . GLY A 1 72 ? 10.140 -4.957 -3.681 1.00 96.12 72 GLY A O 1
ATOM 557 N N . LEU A 1 73 ? 10.155 -2.742 -4.015 1.00 94.94 73 LEU A N 1
ATOM 558 C CA . LEU A 1 73 ? 11.565 -2.531 -3.698 1.00 94.94 73 LEU A CA 1
ATOM 559 C C . LEU A 1 73 ? 11.929 -2.997 -2.283 1.00 94.94 73 LEU A C 1
ATOM 561 O O . LEU A 1 73 ? 13.025 -3.520 -2.076 1.00 94.94 73 LEU A O 1
ATOM 565 N N . THR A 1 74 ? 11.035 -2.828 -1.302 1.00 95.44 74 THR A N 1
ATOM 566 C CA . THR A 1 74 ? 11.311 -3.291 0.068 1.00 95.44 74 THR A CA 1
ATOM 567 C C . THR A 1 74 ? 11.308 -4.811 0.156 1.00 95.44 74 THR A C 1
ATOM 569 O O . THR A 1 74 ? 12.097 -5.361 0.920 1.00 95.44 74 THR A O 1
ATOM 572 N N . ALA A 1 75 ? 10.504 -5.505 -0.655 1.00 97.00 75 ALA A N 1
ATOM 573 C CA . ALA A 1 75 ? 10.583 -6.959 -0.749 1.00 97.00 75 ALA A CA 1
ATOM 574 C C . ALA A 1 75 ? 11.915 -7.394 -1.365 1.00 97.00 75 ALA A C 1
ATOM 576 O O . ALA A 1 75 ? 12.587 -8.245 -0.785 1.00 97.00 75 ALA A O 1
ATOM 577 N N . LEU A 1 76 ? 12.371 -6.729 -2.434 1.00 95.50 76 LEU A N 1
ATOM 578 C CA . LEU A 1 76 ? 13.651 -7.098 -3.038 1.00 95.50 76 LEU A CA 1
ATOM 579 C C . LEU A 1 76 ? 14.827 -6.991 -2.054 1.00 95.50 76 LEU A C 1
ATOM 581 O O . LEU A 1 76 ? 15.696 -7.856 -1.993 1.00 95.50 76 LEU A O 1
ATOM 585 N N . LYS A 1 77 ? 14.817 -5.935 -1.235 1.00 94.88 77 LYS A N 1
ATOM 586 C CA . LYS A 1 77 ? 15.846 -5.675 -0.218 1.00 94.88 77 LYS A CA 1
ATOM 587 C C . LYS A 1 77 ? 15.847 -6.680 0.936 1.00 94.88 77 LYS A C 1
ATOM 589 O O . LYS A 1 77 ? 16.893 -6.892 1.539 1.00 94.88 77 LYS A O 1
ATOM 594 N N . ASN A 1 78 ? 14.694 -7.261 1.273 1.00 96.19 78 ASN A N 1
ATOM 595 C CA . ASN A 1 78 ? 14.538 -8.113 2.459 1.00 96.19 78 ASN A CA 1
ATOM 596 C C . ASN A 1 78 ? 14.530 -9.622 2.151 1.00 96.19 78 ASN A C 1
ATOM 598 O O . ASN A 1 78 ? 14.769 -10.421 3.063 1.00 96.19 78 ASN A O 1
ATOM 602 N N . TYR A 1 79 ? 14.259 -10.008 0.900 1.00 95.88 79 TYR A N 1
ATOM 603 C CA . TYR A 1 79 ? 14.135 -11.406 0.475 1.00 95.88 79 TYR A CA 1
ATOM 604 C C . TYR A 1 79 ? 15.209 -11.765 -0.553 1.00 95.88 79 TYR A C 1
ATOM 606 O O . TYR A 1 79 ? 16.197 -12.406 -0.200 1.00 95.88 79 TYR A O 1
ATOM 614 N N . ASP A 1 80 ? 15.027 -11.344 -1.804 1.00 94.88 80 ASP A N 1
ATOM 615 C CA . ASP A 1 80 ? 15.906 -11.631 -2.939 1.00 94.88 80 ASP A CA 1
ATOM 616 C C . ASP A 1 80 ? 15.582 -10.683 -4.112 1.00 94.88 80 ASP A C 1
ATOM 618 O O . ASP A 1 80 ? 14.652 -9.890 -4.037 1.00 94.88 80 ASP A O 1
ATOM 622 N N . LYS A 1 81 ? 16.315 -10.748 -5.229 1.00 93.19 81 LYS A N 1
ATOM 623 C CA . LYS A 1 81 ? 16.137 -9.803 -6.351 1.00 93.19 81 LYS A CA 1
ATOM 624 C C . LYS A 1 81 ? 14.941 -10.105 -7.280 1.00 93.19 81 LYS A C 1
ATOM 626 O O . LYS A 1 81 ? 14.740 -9.364 -8.246 1.00 93.19 81 LYS A O 1
ATOM 631 N N . ASP A 1 82 ? 14.142 -11.132 -7.001 1.00 95.00 82 ASP A N 1
ATOM 632 C CA . ASP A 1 82 ? 13.049 -11.616 -7.858 1.00 95.00 82 ASP A CA 1
ATOM 633 C C . ASP A 1 82 ? 11.675 -11.610 -7.146 1.00 95.00 82 ASP A C 1
ATOM 635 O O . ASP A 1 82 ? 10.630 -11.508 -7.793 1.00 95.00 82 ASP A O 1
ATOM 639 N N . THR A 1 83 ? 11.652 -11.632 -5.814 1.00 95.81 83 THR A N 1
ATOM 640 C CA . THR A 1 83 ? 10.435 -11.678 -4.997 1.00 95.81 83 THR A CA 1
ATOM 641 C C . THR A 1 83 ? 9.869 -10.276 -4.754 1.00 95.81 83 THR A C 1
ATOM 643 O O . THR A 1 83 ? 10.151 -9.623 -3.751 1.00 95.81 83 THR A O 1
ATOM 646 N N . VAL A 1 84 ? 9.010 -9.807 -5.666 1.00 96.62 84 VAL A N 1
ATOM 647 C CA . VAL A 1 84 ? 8.348 -8.485 -5.566 1.0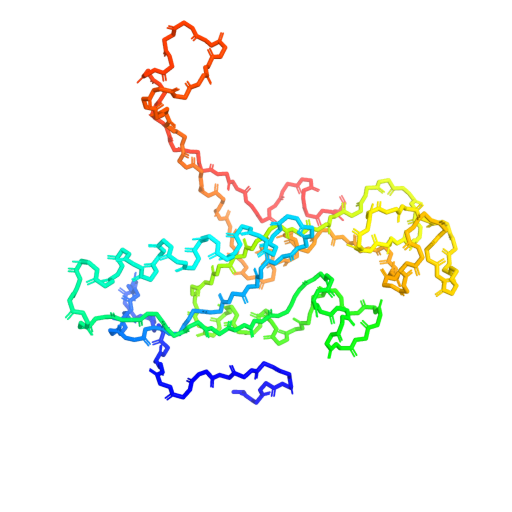0 96.62 84 VAL A CA 1
ATOM 648 C C . VAL A 1 84 ? 7.101 -8.465 -4.675 1.00 96.62 84 VAL A C 1
ATOM 650 O O . VAL A 1 84 ? 6.711 -7.408 -4.181 1.00 96.62 84 VAL A O 1
ATOM 653 N N . LEU A 1 85 ? 6.453 -9.612 -4.467 1.00 97.50 85 LEU A N 1
ATOM 654 C CA . LEU A 1 85 ? 5.316 -9.763 -3.556 1.00 97.50 85 LEU A CA 1
ATOM 655 C C . LEU A 1 85 ? 5.441 -11.106 -2.819 1.00 97.50 85 LEU A C 1
ATOM 657 O O . LEU A 1 85 ? 5.008 -12.126 -3.354 1.00 97.50 85 LEU A O 1
ATOM 661 N N . PRO A 1 86 ? 6.026 -11.124 -1.611 1.00 97.44 86 PRO A N 1
ATOM 662 C CA . PRO A 1 86 ? 6.088 -12.318 -0.777 1.00 97.44 86 PRO A CA 1
ATOM 663 C C . PRO A 1 86 ? 4.686 -12.828 -0.414 1.00 97.44 86 PRO A C 1
ATOM 665 O O . PRO A 1 86 ? 3.804 -12.042 -0.056 1.00 97.44 86 PRO A O 1
ATOM 668 N N . GLU A 1 87 ? 4.482 -14.148 -0.423 1.00 97.00 87 GLU A N 1
ATOM 669 C CA . GLU A 1 87 ? 3.199 -14.744 -0.011 1.00 97.00 87 GLU A CA 1
ATOM 670 C C . GLU A 1 87 ? 2.870 -14.444 1.456 1.00 97.00 87 GLU A C 1
ATOM 672 O O . GLU A 1 87 ? 1.703 -14.272 1.808 1.00 97.00 87 GLU A O 1
ATOM 677 N N . GLU A 1 88 ? 3.888 -14.303 2.311 1.00 97.56 88 GLU A N 1
ATOM 678 C CA . GLU A 1 88 ? 3.679 -13.950 3.715 1.00 97.56 88 GLU A CA 1
ATOM 679 C C . GLU A 1 88 ? 3.107 -12.533 3.898 1.00 97.56 88 GLU A C 1
ATOM 681 O O . GLU A 1 88 ? 2.326 -12.307 4.821 1.00 97.56 88 GLU A O 1
ATOM 686 N N . THR A 1 89 ? 3.377 -11.608 2.967 1.00 98.19 89 THR A N 1
ATOM 687 C CA . THR A 1 89 ? 2.721 -10.292 2.936 1.00 98.19 89 THR A CA 1
ATOM 688 C C . THR A 1 89 ? 1.225 -10.449 2.667 1.00 98.19 89 THR A C 1
ATOM 690 O O . THR A 1 89 ? 0.404 -9.882 3.384 1.00 98.19 89 THR A O 1
ATOM 693 N N . VAL A 1 90 ? 0.841 -11.259 1.678 1.00 98.12 90 VAL A N 1
ATOM 694 C CA . VAL A 1 90 ? -0.575 -11.526 1.358 1.00 98.12 90 VAL A CA 1
ATOM 695 C C . VAL A 1 90 ? -1.273 -12.226 2.526 1.00 98.12 90 VAL A C 1
ATOM 697 O O . VAL A 1 90 ? -2.394 -11.862 2.888 1.00 98.12 90 VAL A O 1
ATOM 700 N N . ALA A 1 91 ? -0.605 -13.199 3.150 1.00 98.12 91 ALA A N 1
ATOM 701 C CA . ALA A 1 91 ? -1.105 -13.878 4.339 1.00 98.12 91 ALA A CA 1
ATOM 702 C C . ALA A 1 91 ? -1.335 -12.894 5.496 1.00 98.12 91 ALA A C 1
ATOM 704 O O . ALA A 1 91 ? -2.401 -12.935 6.106 1.00 98.12 91 ALA A O 1
ATOM 705 N N . ALA A 1 92 ? -0.409 -11.958 5.730 1.00 98.25 92 ALA A N 1
ATOM 706 C CA . ALA A 1 92 ? -0.553 -10.921 6.746 1.00 98.25 92 ALA A CA 1
ATOM 707 C C . ALA A 1 92 ? -1.760 -10.006 6.486 1.00 98.25 92 ALA A C 1
ATOM 709 O O . ALA A 1 92 ? -2.575 -9.799 7.384 1.00 98.25 92 ALA A O 1
ATOM 710 N N . PHE A 1 93 ? -1.946 -9.503 5.259 1.00 98.12 93 PHE A N 1
ATOM 711 C CA . PHE A 1 93 ? -3.138 -8.705 4.931 1.00 98.12 93 PHE A CA 1
ATOM 712 C C . PHE A 1 93 ? -4.440 -9.486 5.166 1.00 98.12 93 PHE A C 1
ATOM 714 O O . PHE A 1 93 ? -5.402 -8.929 5.693 1.00 98.12 93 PHE A O 1
ATOM 721 N N . ARG A 1 94 ? -4.469 -10.783 4.831 1.00 97.56 94 ARG A N 1
ATOM 722 C CA . ARG A 1 94 ? -5.641 -11.639 5.065 1.00 97.56 94 ARG A CA 1
ATOM 723 C C . ARG A 1 94 ? -5.893 -11.892 6.554 1.00 97.56 94 ARG A C 1
ATOM 725 O O . ARG A 1 94 ? -7.040 -11.848 6.989 1.00 97.56 94 ARG A O 1
ATOM 732 N N . GLU A 1 95 ? -4.841 -12.167 7.318 1.00 97.50 95 GLU A N 1
ATOM 733 C CA . GLU A 1 95 ? -4.904 -12.518 8.742 1.00 97.50 95 GLU A CA 1
ATOM 734 C C . GLU A 1 95 ? -5.294 -11.323 9.618 1.00 97.50 95 GLU A C 1
ATOM 736 O O . GLU A 1 95 ? -6.093 -11.474 10.539 1.00 97.50 95 GLU A O 1
ATOM 741 N N . PHE A 1 96 ? -4.771 -10.135 9.311 1.00 98.12 96 PHE A N 1
ATOM 742 C CA . PHE A 1 96 ? -5.006 -8.914 10.088 1.00 98.12 96 PHE A CA 1
ATOM 743 C C . PHE A 1 96 ? -6.124 -8.019 9.528 1.00 98.12 96 PHE A C 1
ATOM 745 O O . PHE A 1 96 ? -6.447 -6.998 10.131 1.00 98.12 96 PHE A O 1
ATOM 752 N N . ARG A 1 97 ? -6.768 -8.441 8.427 1.00 97.31 97 ARG A N 1
ATOM 753 C CA . ARG A 1 97 ? -7.994 -7.889 7.808 1.00 97.31 97 ARG A CA 1
ATOM 754 C C . ARG A 1 97 ? -7.862 -6.509 7.170 1.00 97.31 97 ARG A C 1
ATOM 756 O O . ARG A 1 97 ? -8.319 -6.313 6.048 1.00 97.31 97 ARG A O 1
ATOM 763 N N . VAL A 1 98 ? -7.281 -5.554 7.883 1.00 98.12 98 VAL A N 1
ATOM 764 C CA . VAL A 1 98 ? -7.122 -4.167 7.449 1.00 98.12 98 VAL A CA 1
ATOM 765 C C . VAL A 1 98 ? -5.641 -3.883 7.327 1.00 98.12 98 VAL A C 1
ATOM 767 O O . VAL A 1 98 ? -4.893 -4.100 8.272 1.00 98.12 98 VAL A O 1
ATOM 770 N N . GLY A 1 99 ? -5.215 -3.359 6.184 1.00 97.94 99 GLY A N 1
ATOM 771 C CA . GLY A 1 99 ? -3.840 -2.923 6.012 1.00 97.94 99 GLY A CA 1
ATOM 772 C C . GLY A 1 99 ? -3.729 -1.697 5.120 1.00 97.94 99 GLY A C 1
ATOM 773 O O . GLY A 1 99 ? -4.657 -1.347 4.388 1.00 97.94 99 GLY A O 1
ATOM 774 N N . LEU A 1 100 ? -2.578 -1.040 5.200 1.00 98.19 100 LEU A N 1
ATOM 775 C CA . LEU A 1 100 ? -2.292 0.199 4.489 1.00 98.19 100 LEU A CA 1
ATOM 776 C C . LEU A 1 100 ? -1.136 -0.003 3.510 1.00 98.19 100 LEU A C 1
ATOM 778 O O . LEU A 1 100 ? -0.175 -0.708 3.795 1.00 98.19 100 LEU A O 1
ATOM 782 N N . LYS A 1 101 ? -1.197 0.637 2.344 1.00 97.75 101 LYS A N 1
ATOM 783 C CA . LYS A 1 101 ? -0.120 0.526 1.360 1.00 97.75 101 LYS A CA 1
ATOM 784 C C . LYS A 1 101 ? 0.198 1.833 0.659 1.00 97.75 101 LYS A C 1
ATOM 786 O O . LYS A 1 101 ? -0.690 2.450 0.065 1.00 97.75 101 LYS A O 1
ATOM 791 N N . GLY A 1 102 ? 1.478 2.181 0.599 1.00 97.00 102 GLY A N 1
ATOM 792 C CA . GLY A 1 102 ? 1.959 3.229 -0.296 1.00 97.00 102 GLY A CA 1
ATOM 793 C C . GLY A 1 102 ? 2.007 2.800 -1.769 1.00 97.00 102 GLY A C 1
ATOM 794 O O . GLY A 1 102 ? 1.583 1.692 -2.115 1.00 97.00 102 GLY A O 1
ATOM 795 N N . PRO A 1 103 ? 2.424 3.687 -2.682 1.00 96.25 103 PRO A N 1
ATOM 796 C CA . PRO A 1 103 ? 2.479 3.396 -4.115 1.00 96.25 103 PRO A CA 1
ATOM 797 C C . PRO A 1 103 ? 3.464 2.261 -4.425 1.00 96.25 103 PRO A C 1
ATOM 799 O O . PRO A 1 103 ? 4.414 2.043 -3.690 1.00 96.25 103 PRO A O 1
ATOM 802 N N . LEU A 1 104 ? 3.244 1.533 -5.517 1.00 95.38 104 LEU A N 1
ATOM 803 C CA . LEU A 1 104 ? 4.165 0.498 -5.992 1.00 95.38 104 LEU A CA 1
ATOM 804 C C . LEU A 1 104 ? 4.441 0.712 -7.471 1.00 95.38 104 LEU A C 1
ATOM 806 O O . LEU A 1 104 ? 3.512 0.985 -8.241 1.00 95.38 104 LEU A O 1
ATOM 810 N N . THR A 1 105 ? 5.696 0.542 -7.860 1.00 92.06 105 THR A N 1
ATOM 811 C CA . THR A 1 105 ? 6.130 0.604 -9.251 1.00 92.06 105 THR A CA 1
ATOM 812 C C . THR A 1 105 ? 5.505 -0.560 -10.017 1.00 92.06 105 THR A C 1
ATOM 814 O O . THR A 1 105 ? 5.568 -1.715 -9.601 1.00 92.06 105 THR A O 1
ATOM 817 N N . THR A 1 106 ? 4.862 -0.262 -11.146 1.00 87.56 106 THR A N 1
ATOM 818 C CA . THR A 1 106 ? 4.365 -1.270 -12.090 1.00 87.56 106 THR A CA 1
ATOM 819 C C . THR A 1 106 ? 5.067 -1.028 -13.425 1.00 87.56 106 THR A C 1
ATOM 821 O O . THR A 1 106 ? 4.868 0.049 -13.986 1.00 87.56 106 THR A O 1
ATOM 824 N N . PRO A 1 107 ? 5.886 -1.970 -13.925 1.00 85.25 107 PRO A N 1
ATOM 825 C CA . PRO A 1 107 ? 6.526 -1.818 -15.229 1.00 85.25 107 PRO A CA 1
ATOM 826 C C . PRO A 1 107 ? 5.479 -1.794 -16.350 1.00 85.25 107 PRO A C 1
ATOM 828 O O . PRO A 1 107 ? 4.478 -2.515 -16.281 1.00 85.25 107 PRO A O 1
ATOM 831 N N . ALA A 1 108 ? 5.715 -0.990 -17.385 1.00 79.19 108 ALA A N 1
ATOM 832 C CA . ALA A 1 108 ? 4.882 -0.908 -18.578 1.00 79.19 108 ALA A CA 1
ATOM 833 C C . ALA A 1 108 ? 5.620 -1.506 -19.795 1.00 79.19 108 ALA A C 1
ATOM 835 O O . ALA A 1 108 ? 6.791 -1.866 -19.739 1.00 79.19 108 ALA A O 1
ATOM 836 N N . GLY A 1 109 ? 4.911 -1.704 -20.908 1.00 78.50 109 GLY A N 1
ATOM 837 C CA . GLY A 1 109 ? 5.534 -2.138 -22.165 1.00 78.50 109 GLY A CA 1
ATOM 838 C C . GLY A 1 109 ? 6.064 -3.582 -22.192 1.00 78.50 109 GLY A C 1
ATOM 839 O O . GLY A 1 109 ? 5.584 -4.462 -21.464 1.00 78.50 109 GLY A O 1
ATOM 840 N N . SER A 1 110 ? 7.031 -3.814 -23.088 1.00 83.62 110 SER A N 1
ATOM 841 C CA . SER A 1 110 ? 7.483 -5.140 -23.560 1.00 83.62 110 SER A CA 1
ATOM 842 C C . SER A 1 110 ? 8.895 -5.531 -23.090 1.00 83.62 110 SER A C 1
ATOM 844 O O . SER A 1 110 ? 9.556 -6.359 -23.713 1.00 83.62 110 SER A O 1
ATOM 846 N N . PHE A 1 111 ? 9.375 -4.928 -22.004 1.00 90.00 111 PHE A N 1
ATOM 847 C CA . PHE A 1 111 ? 10.722 -5.146 -21.466 1.00 90.00 111 PHE A CA 1
ATOM 848 C C . PHE A 1 111 ? 10.812 -6.431 -20.635 1.00 90.00 111 PHE A C 1
ATOM 850 O O . PHE A 1 111 ? 9.798 -6.957 -20.178 1.00 90.00 111 PHE A O 1
ATOM 857 N N . LYS A 1 112 ? 12.023 -6.954 -20.414 1.00 93.75 112 LYS A N 1
ATOM 858 C CA . LYS A 1 112 ? 12.217 -8.193 -19.638 1.00 93.75 112 LYS A CA 1
ATOM 859 C C . LYS A 1 112 ? 12.545 -7.942 -18.172 1.00 93.75 112 LYS A C 1
ATOM 861 O O . LYS A 1 112 ? 12.235 -8.791 -17.343 1.00 93.75 112 LYS A O 1
ATOM 866 N N . PHE A 1 113 ? 13.139 -6.796 -17.854 1.00 95.06 113 PHE A N 1
ATOM 867 C CA . PHE A 1 113 ? 13.571 -6.438 -16.507 1.00 95.06 113 PHE A CA 1
ATOM 868 C C . PHE A 1 113 ? 13.207 -4.991 -16.178 1.00 95.06 113 PHE A C 1
ATOM 870 O O . PHE A 1 113 ? 13.055 -4.152 -17.066 1.00 95.06 113 PHE A O 1
ATOM 877 N N . VAL A 1 114 ? 13.089 -4.693 -14.887 1.00 94.75 114 VAL A N 1
ATOM 878 C CA . VAL A 1 114 ? 12.829 -3.345 -14.377 1.00 94.75 114 VAL A CA 1
ATOM 879 C C . VAL A 1 114 ? 13.705 -3.057 -13.162 1.00 94.75 114 VAL A C 1
ATOM 881 O O . VAL A 1 114 ? 13.873 -3.904 -12.285 1.00 94.75 114 VAL A O 1
ATOM 884 N N . CYS A 1 115 ? 14.272 -1.854 -13.103 1.00 94.38 115 CYS A N 1
ATOM 885 C CA . CYS A 1 115 ? 14.931 -1.335 -11.908 1.00 94.38 115 CYS A CA 1
ATOM 886 C C . CYS A 1 115 ? 13.897 -0.670 -10.992 1.00 94.38 115 CYS A C 1
ATOM 888 O O . CYS A 1 115 ? 13.273 0.310 -11.396 1.00 94.38 115 CYS A O 1
ATOM 890 N N . LEU A 1 116 ? 13.740 -1.150 -9.754 1.00 92.81 116 LEU A N 1
ATOM 891 C CA . LEU A 1 116 ? 12.709 -0.629 -8.843 1.00 92.81 116 LEU A CA 1
ATOM 892 C C . LEU A 1 116 ? 13.080 0.673 -8.118 1.00 92.81 116 LEU A C 1
ATOM 894 O O . LEU A 1 116 ? 12.193 1.312 -7.561 1.00 92.81 116 LEU A O 1
ATOM 898 N N . ASP A 1 117 ? 14.341 1.114 -8.168 1.00 91.25 117 ASP A N 1
ATOM 899 C CA . ASP A 1 117 ? 14.717 2.429 -7.623 1.00 91.25 117 ASP A CA 1
ATOM 900 C C . ASP A 1 117 ? 14.366 3.587 -8.568 1.00 91.25 117 ASP A C 1
ATOM 902 O O . ASP A 1 117 ? 13.952 4.648 -8.114 1.00 91.25 117 ASP A O 1
ATOM 906 N N . CYS A 1 118 ? 14.551 3.420 -9.884 1.00 91.62 118 CYS A N 1
ATOM 907 C CA . CYS A 1 118 ? 14.369 4.511 -10.857 1.00 91.62 118 CYS A CA 1
ATOM 908 C C . CYS A 1 118 ? 13.351 4.220 -11.967 1.00 91.62 118 CYS A C 1
ATOM 910 O O . CYS A 1 118 ? 13.249 5.010 -12.913 1.00 91.62 118 CYS A O 1
ATOM 912 N N . ALA A 1 119 ? 12.650 3.087 -11.867 1.00 91.25 119 ALA A N 1
ATOM 913 C CA . ALA A 1 119 ? 11.688 2.580 -12.845 1.00 91.25 119 ALA A CA 1
ATOM 914 C C . ALA A 1 119 ? 12.254 2.431 -14.273 1.00 91.25 119 ALA A C 1
ATOM 916 O O . ALA A 1 119 ? 11.511 2.504 -15.245 1.00 91.25 119 ALA A O 1
ATOM 917 N N . ALA A 1 120 ? 13.573 2.248 -14.425 1.00 92.25 120 ALA A N 1
ATOM 918 C CA . ALA A 1 120 ? 14.171 2.012 -15.738 1.00 92.25 120 ALA A CA 1
ATOM 919 C C . ALA A 1 120 ? 13.802 0.617 -16.251 1.00 92.25 120 ALA A C 1
ATOM 921 O O . ALA A 1 120 ? 14.010 -0.378 -15.554 1.00 92.25 120 ALA A O 1
ATOM 922 N N . GLU A 1 121 ? 13.299 0.559 -17.477 1.00 93.44 121 GLU A N 1
ATOM 923 C CA . GLU A 1 121 ? 12.905 -0.670 -18.158 1.00 93.44 121 GLU A CA 1
ATOM 924 C C . GLU A 1 121 ? 14.064 -1.170 -19.035 1.00 93.44 121 GLU A C 1
ATOM 926 O O . GLU A 1 121 ? 14.706 -0.390 -19.740 1.00 93.44 121 GLU A O 1
ATOM 931 N N . LEU A 1 122 ? 14.387 -2.462 -18.936 1.00 92.62 122 LEU A N 1
ATOM 932 C CA . LEU A 1 122 ? 15.618 -3.051 -19.469 1.00 92.62 122 LEU A CA 1
ATOM 933 C C . LEU A 1 122 ? 15.320 -4.349 -20.240 1.00 92.62 122 LEU A C 1
ATOM 935 O O . LEU A 1 122 ? 14.446 -5.135 -19.863 1.00 92.62 122 LEU A O 1
ATOM 939 N N . MET A 1 123 ? 16.063 -4.592 -21.324 1.00 93.88 123 MET A N 1
ATOM 940 C CA . MET A 1 123 ? 15.948 -5.827 -22.120 1.00 93.88 123 MET A CA 1
ATOM 941 C C . MET A 1 123 ? 16.749 -6.994 -21.539 1.00 93.88 123 MET A C 1
ATOM 943 O O . MET A 1 123 ? 16.313 -8.136 -21.647 1.00 93.88 123 MET A O 1
ATOM 947 N N . ASP A 1 124 ? 17.858 -6.698 -20.865 1.00 94.62 124 ASP A N 1
ATOM 948 C CA . ASP A 1 124 ? 18.720 -7.671 -20.193 1.00 94.62 124 ASP A CA 1
ATOM 949 C C . ASP A 1 124 ? 18.841 -7.335 -18.701 1.00 94.62 124 ASP A C 1
ATOM 951 O O . ASP A 1 124 ? 18.420 -6.260 -18.260 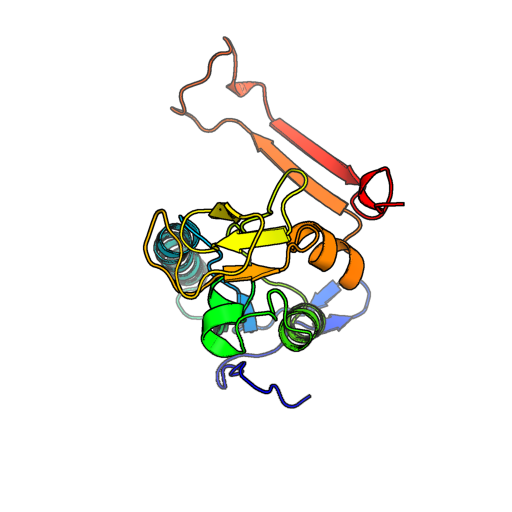1.00 94.62 124 ASP A O 1
ATOM 955 N N . ARG A 1 125 ? 19.422 -8.250 -17.913 1.00 95.38 125 ARG A N 1
ATOM 956 C CA . ARG A 1 125 ? 19.690 -8.048 -16.482 1.00 95.38 125 ARG A CA 1
ATOM 957 C C . ARG A 1 125 ? 21.162 -7.687 -16.263 1.00 95.38 125 ARG A C 1
ATOM 959 O O . ARG A 1 125 ? 21.966 -8.587 -16.017 1.00 95.38 125 ARG A O 1
ATOM 966 N N . PRO A 1 126 ? 21.554 -6.404 -16.361 1.00 95.19 126 PRO A N 1
ATOM 967 C CA . PRO A 1 126 ? 22.915 -6.007 -16.028 1.00 95.19 126 PRO A CA 1
ATOM 968 C C . PRO A 1 126 ? 23.170 -6.186 -14.526 1.00 95.19 126 PRO A C 1
ATOM 970 O O . PRO A 1 126 ? 22.237 -6.225 -13.724 1.00 95.19 126 PRO A O 1
ATOM 973 N N . ALA A 1 127 ? 24.446 -6.242 -14.135 1.00 94.44 127 ALA A N 1
ATOM 974 C CA . ALA A 1 127 ? 24.834 -6.295 -12.723 1.00 94.44 127 ALA A CA 1
ATOM 975 C C . ALA A 1 127 ? 24.339 -5.066 -11.932 1.00 94.44 127 ALA A C 1
ATOM 977 O O . ALA A 1 127 ? 24.015 -5.173 -10.751 1.00 94.44 127 ALA A O 1
ATOM 978 N N . SER A 1 128 ? 24.252 -3.908 -12.594 1.00 96.44 128 SER A N 1
ATOM 979 C CA . SER A 1 128 ? 23.703 -2.672 -12.039 1.00 96.44 128 SER A CA 1
ATOM 980 C C . SER A 1 128 ? 22.959 -1.859 -13.097 1.00 96.44 128 SER A C 1
ATOM 982 O O . SER A 1 128 ? 23.207 -1.961 -14.300 1.00 96.44 128 SER A O 1
ATOM 984 N N . CYS A 1 129 ? 22.012 -1.041 -12.645 1.00 95.88 129 CYS A N 1
ATOM 985 C CA . CYS A 1 129 ? 21.149 -0.249 -13.502 1.00 95.88 129 CYS A CA 1
ATOM 986 C C . CYS A 1 129 ? 21.979 0.812 -14.234 1.00 95.88 129 CYS A C 1
ATOM 988 O O . CYS A 1 129 ? 22.644 1.620 -13.580 1.00 95.88 129 CYS A O 1
ATOM 990 N N . PRO A 1 130 ? 21.919 0.900 -15.573 1.00 96.06 130 PRO A N 1
ATOM 991 C CA . PRO A 1 130 ? 22.731 1.860 -16.317 1.00 96.06 130 PRO A CA 1
ATOM 992 C C . PRO A 1 130 ? 22.421 3.315 -15.930 1.00 96.06 130 PRO A C 1
ATOM 994 O O . PRO A 1 130 ? 23.344 4.132 -15.902 1.00 96.06 130 PRO A O 1
ATOM 997 N N . LYS A 1 131 ? 21.162 3.603 -15.556 1.00 95.88 131 LYS A N 1
ATOM 998 C CA . LYS A 1 131 ? 20.646 4.937 -15.207 1.00 95.88 131 LYS A CA 1
ATOM 999 C C . LYS A 1 131 ? 20.997 5.385 -13.786 1.00 95.88 131 LYS A C 1
ATOM 1001 O O . LYS A 1 131 ? 21.482 6.495 -13.615 1.00 95.88 131 LYS A O 1
ATOM 1006 N N . CYS A 1 132 ? 20.740 4.556 -12.771 1.00 95.75 132 CYS A N 1
ATOM 1007 C CA . CYS A 1 132 ? 20.905 4.947 -11.359 1.00 95.75 132 CYS A CA 1
ATOM 1008 C C . CYS A 1 132 ? 21.935 4.118 -10.580 1.00 95.75 132 CYS A C 1
ATOM 1010 O O . CYS A 1 132 ? 22.095 4.326 -9.384 1.00 95.75 132 CYS A O 1
ATOM 1012 N N . LYS A 1 133 ? 22.607 3.161 -11.232 1.00 97.06 133 LYS A N 1
ATOM 1013 C CA . LYS A 1 133 ? 23.598 2.239 -10.643 1.00 97.06 133 LYS A CA 1
ATOM 1014 C C . LYS A 1 133 ? 23.067 1.295 -9.557 1.00 97.06 133 LYS A C 1
ATOM 1016 O O . LYS A 1 133 ? 23.839 0.522 -9.004 1.00 97.06 133 LYS A O 1
ATOM 1021 N N . SER A 1 134 ? 21.758 1.288 -9.312 1.00 94.50 134 SER A N 1
ATOM 1022 C CA . SER A 1 134 ? 21.099 0.335 -8.416 1.00 94.50 134 SER A CA 1
ATOM 1023 C C . SER A 1 134 ? 21.255 -1.110 -8.884 1.00 94.50 134 SER A C 1
ATOM 1025 O O . SER A 1 134 ? 21.143 -1.402 -10.072 1.00 94.50 134 SER A O 1
ATOM 1027 N N . GLU A 1 135 ? 21.432 -2.025 -7.941 1.00 95.56 135 GLU A N 1
ATOM 1028 C CA . GLU A 1 135 ? 21.424 -3.467 -8.187 1.00 95.56 135 GLU A CA 1
ATOM 1029 C C . GLU A 1 135 ? 20.024 -4.106 -8.110 1.00 95.56 135 GLU A C 1
ATOM 1031 O O . GLU A 1 135 ? 19.876 -5.301 -8.381 1.00 95.56 135 GLU A O 1
ATOM 1036 N N . TRP A 1 136 ? 18.994 -3.334 -7.739 1.00 95.31 136 TRP A N 1
ATOM 1037 C CA . TRP A 1 136 ? 17.616 -3.799 -7.541 1.00 95.31 136 TRP A CA 1
ATOM 1038 C C . TRP A 1 136 ? 16.867 -3.875 -8.873 1.00 95.31 136 TRP A C 1
ATOM 1040 O O . TRP A 1 136 ? 15.926 -3.124 -9.146 1.00 95.31 136 TRP A O 1
ATOM 1050 N N . ILE A 1 137 ? 17.352 -4.776 -9.727 1.00 95.19 137 ILE A N 1
ATOM 1051 C CA . ILE A 1 137 ? 16.785 -5.108 -11.032 1.00 95.19 137 ILE A CA 1
ATOM 1052 C C . ILE A 1 137 ? 16.110 -6.471 -10.930 1.00 95.19 137 ILE A C 1
ATOM 1054 O O . ILE A 1 137 ? 16.759 -7.464 -10.589 1.00 95.19 137 ILE A O 1
ATOM 1058 N N . THR A 1 138 ? 14.828 -6.517 -11.272 1.00 95.12 138 THR A N 1
ATOM 1059 C CA . THR A 1 138 ? 13.977 -7.706 -11.160 1.00 95.12 138 THR A CA 1
ATOM 1060 C C . THR A 1 138 ? 13.325 -8.038 -12.507 1.00 95.12 138 THR A C 1
ATOM 1062 O O . THR A 1 138 ? 13.151 -7.124 -13.325 1.00 95.12 138 THR A O 1
ATOM 1065 N N . PRO A 1 139 ? 13.002 -9.313 -12.799 1.00 94.69 139 PRO A N 1
ATOM 1066 C CA . PRO A 1 139 ? 12.222 -9.674 -13.979 1.00 94.69 139 PRO A CA 1
ATOM 1067 C C . PRO A 1 139 ? 10.903 -8.903 -14.054 1.00 94.69 139 PRO A C 1
ATOM 1069 O O . PRO A 1 139 ? 10.330 -8.511 -13.040 1.00 94.69 139 PRO A O 1
ATOM 1072 N N . ARG A 1 140 ? 10.384 -8.695 -15.264 1.00 91.00 140 ARG A N 1
ATOM 1073 C CA . ARG A 1 140 ? 9.079 -8.059 -15.462 1.00 91.00 140 ARG A CA 1
ATOM 1074 C C . ARG A 1 140 ? 7.990 -8.863 -14.753 1.00 91.00 140 ARG A C 1
ATOM 1076 O O . ARG A 1 140 ? 7.832 -10.059 -14.981 1.00 91.00 140 ARG A O 1
ATOM 1083 N N . PHE A 1 141 ? 7.181 -8.162 -13.968 1.00 91.62 141 PHE A N 1
ATOM 1084 C CA . PHE A 1 141 ? 6.029 -8.704 -13.257 1.00 91.62 141 PHE A CA 1
ATOM 1085 C C . PHE A 1 141 ? 4.748 -7.964 -13.657 1.00 91.62 141 PHE A C 1
ATOM 1087 O O . PHE A 1 141 ? 4.776 -6.807 -14.079 1.00 91.62 141 PHE A O 1
ATOM 1094 N N . ARG A 1 142 ? 3.601 -8.638 -13.517 1.00 88.25 142 ARG A N 1
ATOM 1095 C CA . ARG A 1 142 ? 2.282 -7.989 -13.601 1.00 88.25 142 ARG A CA 1
ATOM 1096 C C . ARG A 1 142 ? 2.050 -7.148 -12.347 1.00 88.25 142 ARG A C 1
ATOM 1098 O O . ARG A 1 142 ? 2.586 -7.467 -11.295 1.00 88.25 142 ARG A O 1
ATOM 1105 N N . SER A 1 143 ? 1.235 -6.097 -12.439 1.00 91.88 143 SER A N 1
ATOM 1106 C CA . SER A 1 143 ? 1.041 -5.137 -11.342 1.00 91.88 143 SER A CA 1
ATOM 1107 C C . SER A 1 143 ? 0.803 -5.802 -9.981 1.00 91.88 143 SER A C 1
ATOM 1109 O O . SER A 1 143 ? -0.198 -6.491 -9.786 1.00 91.88 143 SER A O 1
ATOM 1111 N N . VAL A 1 144 ? 1.674 -5.507 -9.008 1.00 94.56 144 VAL A N 1
ATOM 1112 C CA . VAL A 1 144 ? 1.526 -5.975 -7.617 1.00 94.56 144 VAL A CA 1
ATOM 1113 C C . VAL A 1 144 ? 0.204 -5.492 -7.014 1.00 94.56 144 VAL A C 1
ATOM 1115 O O . VAL A 1 144 ? -0.430 -6.209 -6.246 1.00 94.56 144 VAL A O 1
ATOM 1118 N N . ASN A 1 145 ? -0.267 -4.304 -7.410 1.00 94.50 145 ASN A N 1
ATOM 1119 C CA . ASN A 1 145 ? -1.559 -3.780 -6.969 1.00 94.50 145 ASN A CA 1
ATOM 1120 C C . ASN A 1 145 ? -2.725 -4.660 -7.439 1.00 94.50 145 ASN A C 1
ATOM 1122 O O . ASN A 1 145 ? -3.642 -4.906 -6.663 1.00 94.50 145 ASN A O 1
ATOM 1126 N N . VAL A 1 146 ? -2.694 -5.119 -8.695 1.00 92.19 146 VAL A N 1
ATOM 1127 C CA . VAL A 1 146 ? -3.714 -6.025 -9.250 1.00 92.19 146 VAL A CA 1
ATOM 1128 C C . VAL A 1 146 ? -3.612 -7.396 -8.586 1.00 92.19 146 VAL A C 1
ATOM 1130 O O . VAL A 1 146 ? -4.621 -7.912 -8.117 1.00 92.19 146 VAL A O 1
ATOM 1133 N N . ALA A 1 147 ? -2.393 -7.922 -8.430 1.00 93.88 147 ALA A N 1
ATOM 1134 C CA . ALA A 1 147 ? -2.159 -9.198 -7.760 1.00 93.88 147 ALA A CA 1
ATOM 1135 C C . ALA A 1 147 ? -2.684 -9.209 -6.315 1.00 93.88 147 ALA A C 1
ATOM 1137 O O . ALA A 1 147 ? -3.329 -10.172 -5.912 1.00 93.88 147 ALA A O 1
ATOM 1138 N N . LEU A 1 148 ? -2.465 -8.137 -5.544 1.00 95.88 148 LEU A N 1
ATOM 1139 C CA . LEU A 1 148 ? -3.015 -8.002 -4.191 1.00 95.88 148 LEU A CA 1
ATOM 1140 C C . LEU A 1 148 ? -4.545 -8.043 -4.190 1.00 95.88 148 LEU A C 1
ATOM 1142 O O . LEU A 1 148 ? -5.125 -8.733 -3.360 1.00 95.88 148 LEU A O 1
ATOM 1146 N N . ARG A 1 149 ? -5.197 -7.336 -5.120 1.00 95.31 149 ARG A N 1
ATOM 1147 C CA . ARG A 1 149 ? -6.666 -7.291 -5.213 1.00 95.31 149 ARG A CA 1
ATOM 1148 C C . ARG A 1 149 ? -7.248 -8.658 -5.538 1.00 95.31 149 ARG A C 1
ATOM 1150 O O . ARG A 1 149 ? -8.166 -9.082 -4.853 1.00 95.31 149 ARG A O 1
ATOM 1157 N N . GLN A 1 150 ? -6.669 -9.352 -6.515 1.00 92.88 150 GLN A N 1
ATOM 1158 C CA . GLN A 1 150 ? -7.108 -10.685 -6.928 1.00 92.88 150 GLN A CA 1
ATOM 1159 C C . GLN A 1 150 ? -6.843 -11.731 -5.838 1.00 92.88 150 GLN A C 1
ATOM 1161 O O . GLN A 1 150 ? -7.743 -12.467 -5.455 1.00 92.88 150 GLN A O 1
ATOM 1166 N N . LYS A 1 151 ? -5.629 -11.771 -5.269 1.00 95.69 151 LYS A N 1
ATOM 1167 C CA . LYS A 1 151 ? -5.277 -12.748 -4.222 1.00 95.69 151 LYS A CA 1
ATOM 1168 C C . LYS A 1 151 ? -6.096 -12.571 -2.940 1.00 95.69 151 LYS A C 1
ATOM 1170 O O . LYS A 1 151 ? -6.301 -13.545 -2.216 1.00 95.69 151 LYS A O 1
ATOM 1175 N N . LEU A 1 152 ? -6.507 -11.347 -2.615 1.00 96.62 152 LEU A N 1
ATOM 1176 C CA . LEU A 1 152 ? -7.297 -11.035 -1.419 1.00 96.62 152 LEU A CA 1
ATOM 1177 C C . LEU A 1 152 ? -8.802 -10.919 -1.698 1.00 96.62 152 LEU A C 1
ATOM 1179 O O . LEU A 1 152 ? -9.540 -10.633 -0.761 1.00 96.62 152 LEU A O 1
ATOM 1183 N N . ASP A 1 153 ? -9.235 -11.135 -2.942 1.00 96.44 153 ASP A N 1
ATOM 1184 C CA . ASP A 1 153 ? -10.629 -10.997 -3.378 1.00 96.44 153 ASP A CA 1
ATOM 1185 C C . ASP A 1 153 ? -11.257 -9.635 -3.002 1.00 96.44 153 ASP A C 1
ATOM 1187 O O . ASP A 1 153 ? -12.375 -9.510 -2.502 1.00 96.44 153 ASP A O 1
ATOM 1191 N N . LEU A 1 154 ? -10.486 -8.561 -3.200 1.00 96.44 154 LEU A N 1
ATOM 1192 C CA . LEU A 1 154 ? -10.911 -7.187 -2.920 1.00 96.44 154 LEU A CA 1
ATOM 1193 C C . LEU A 1 154 ? -11.713 -6.631 -4.104 1.00 96.44 154 LEU A C 1
ATOM 1195 O O . LEU A 1 154 ? -11.241 -5.743 -4.823 1.00 96.44 154 LEU A O 1
ATOM 1199 N N . TYR A 1 155 ? -12.925 -7.156 -4.288 1.00 95.19 155 TYR A N 1
ATOM 1200 C CA . TYR A 1 155 ? -13.795 -6.910 -5.446 1.00 95.19 155 TYR A CA 1
ATOM 1201 C C . TYR A 1 155 ? -14.247 -5.452 -5.629 1.00 95.19 155 TYR A C 1
ATOM 1203 O O . TYR A 1 155 ? -14.614 -5.054 -6.733 1.00 95.19 155 TYR A O 1
ATOM 1211 N N . SER A 1 156 ? -14.207 -4.622 -4.580 1.00 96.44 156 SER A N 1
ATOM 1212 C CA . SER A 1 156 ? -14.634 -3.220 -4.653 1.00 96.44 156 SER A CA 1
ATOM 1213 C C . SER A 1 156 ? -13.470 -2.244 -4.490 1.00 96.44 156 SER A C 1
ATOM 1215 O O . SER A 1 156 ? -12.832 -2.161 -3.440 1.00 96.44 156 SER A O 1
ATOM 1217 N N . CYS A 1 157 ? -13.217 -1.442 -5.525 1.00 96.94 157 CYS A N 1
ATOM 1218 C CA . CYS A 1 157 ? -12.362 -0.264 -5.455 1.00 96.94 157 CYS A CA 1
ATOM 1219 C C . CYS A 1 157 ? -13.225 0.975 -5.177 1.00 96.94 157 CYS A C 1
ATOM 1221 O O . CYS A 1 157 ? -13.765 1.589 -6.099 1.00 96.94 157 CYS A O 1
ATOM 1223 N N . VAL A 1 158 ? -13.340 1.341 -3.899 1.00 97.94 158 VAL A N 1
ATOM 1224 C CA . VAL A 1 158 ? -14.128 2.496 -3.438 1.00 97.94 158 VAL A CA 1
ATOM 1225 C C . VAL A 1 158 ? -13.281 3.770 -3.476 1.00 97.94 158 VAL A C 1
ATOM 1227 O O . VAL A 1 158 ? -12.190 3.810 -2.904 1.00 97.94 158 VAL A O 1
ATOM 1230 N N . ARG A 1 159 ? -13.766 4.820 -4.148 1.00 98.25 159 ARG A N 1
ATOM 1231 C CA . ARG A 1 159 ? -13.071 6.111 -4.290 1.00 98.25 159 ARG A CA 1
ATOM 1232 C C . ARG A 1 159 ? -14.015 7.268 -3.955 1.00 98.25 159 ARG A C 1
ATOM 1234 O O . ARG A 1 159 ? -14.817 7.646 -4.807 1.00 98.25 159 ARG A O 1
ATOM 1241 N N . PRO A 1 160 ? -13.932 7.840 -2.745 1.00 98.06 160 PRO A N 1
ATOM 1242 C CA . PRO A 1 160 ? -14.572 9.113 -2.430 1.00 98.06 160 PRO A CA 1
ATOM 1243 C C . PRO A 1 160 ? -13.855 10.258 -3.157 1.00 98.06 160 PRO A C 1
ATOM 1245 O O . PRO A 1 160 ? -12.631 10.376 -3.072 1.00 98.06 160 PRO A O 1
ATOM 1248 N N . LEU A 1 161 ? -14.601 11.093 -3.877 1.00 97.69 161 LEU A N 1
ATOM 1249 C CA . LEU A 1 161 ? -14.105 12.288 -4.554 1.00 97.69 161 LEU A CA 1
ATOM 1250 C C . LEU A 1 161 ? -14.867 13.496 -4.018 1.00 97.69 161 LEU A C 1
ATOM 1252 O O . LEU A 1 161 ? -16.059 13.651 -4.273 1.00 97.69 161 LEU A O 1
ATOM 1256 N N . ARG A 1 162 ? -14.147 14.370 -3.317 1.00 97.69 162 ARG A N 1
ATOM 1257 C CA . ARG A 1 162 ? -14.650 15.661 -2.854 1.00 97.69 162 ARG A CA 1
ATOM 1258 C C . ARG A 1 162 ? -13.595 16.737 -3.026 1.00 97.69 162 ARG A C 1
ATOM 1260 O O . ARG A 1 162 ? -12.398 16.455 -2.935 1.00 97.69 162 ARG A O 1
ATOM 1267 N N . TRP A 1 163 ? -14.032 17.969 -3.238 1.00 97.94 163 TRP A N 1
ATOM 1268 C CA . TRP A 1 163 ? -13.129 19.114 -3.217 1.00 97.94 163 TRP A CA 1
ATOM 1269 C C . TRP A 1 163 ? -12.865 19.585 -1.780 1.00 97.94 163 TRP A C 1
ATOM 1271 O O . TRP A 1 163 ? -13.744 19.544 -0.916 1.00 97.94 163 TRP A O 1
ATOM 1281 N N . PHE A 1 164 ? -11.637 20.034 -1.524 1.00 97.56 164 PHE A N 1
ATOM 1282 C CA . PHE A 1 164 ? -11.239 20.662 -0.266 1.00 97.56 164 PHE A CA 1
ATOM 1283 C C . PHE A 1 164 ? -11.022 22.153 -0.504 1.00 97.56 164 PHE A C 1
ATOM 1285 O O . PHE A 1 164 ? -10.367 22.542 -1.473 1.00 97.56 164 PHE A O 1
ATOM 1292 N N . GLN A 1 165 ? -11.565 22.984 0.386 1.00 97.00 165 GLN A N 1
ATOM 1293 C CA . GLN A 1 165 ? -11.488 24.434 0.259 1.00 97.00 165 GLN A CA 1
ATOM 1294 C C . GLN A 1 165 ? -10.034 24.908 0.130 1.00 97.00 165 GLN A C 1
ATOM 1296 O O . GLN A 1 165 ? -9.173 24.513 0.911 1.00 97.00 165 GLN A O 1
ATOM 1301 N N . GLY A 1 166 ? -9.772 25.757 -0.866 1.00 96.44 166 GLY A N 1
ATOM 1302 C CA . GLY A 1 166 ? -8.440 26.305 -1.144 1.00 96.44 166 GLY A CA 1
ATOM 1303 C C . GLY A 1 166 ? -7.579 25.465 -2.094 1.00 96.44 166 GLY A C 1
ATOM 1304 O O . GLY A 1 166 ? -6.562 25.965 -2.565 1.00 96.44 166 GLY A O 1
ATOM 1305 N N . VAL A 1 167 ? -7.981 24.235 -2.440 1.00 97.25 167 VAL A N 1
ATOM 1306 C CA . VAL A 1 167 ? -7.260 23.433 -3.442 1.00 97.25 167 VAL A CA 1
ATOM 1307 C C . VAL A 1 167 ? -7.501 24.017 -4.842 1.00 97.25 167 VAL A C 1
ATOM 1309 O O . VAL A 1 167 ? -8.664 24.110 -5.255 1.00 97.25 167 VAL A O 1
ATOM 1312 N N . PRO A 1 168 ? -6.446 24.383 -5.600 1.00 96.88 168 PRO A N 1
ATOM 1313 C CA . PRO A 1 168 ? -6.594 24.869 -6.968 1.00 96.88 168 PRO A CA 1
ATOM 1314 C C . PRO A 1 168 ? -7.348 23.859 -7.832 1.00 96.88 168 PRO A C 1
ATOM 1316 O O . PRO A 1 168 ? -7.067 22.660 -7.789 1.00 96.88 168 PRO A O 1
ATOM 1319 N N . CYS A 1 169 ? -8.306 24.335 -8.623 1.00 96.12 169 CYS A N 1
ATOM 1320 C CA . CYS A 1 169 ? -9.122 23.471 -9.462 1.00 96.12 169 CYS A CA 1
ATOM 1321 C C . CYS A 1 169 ? -9.344 24.103 -10.842 1.00 96.12 169 CYS A C 1
ATOM 1323 O O . CYS A 1 169 ? -9.619 25.300 -10.911 1.00 96.12 169 CYS A O 1
ATOM 1325 N N . PRO A 1 170 ? -9.249 23.330 -11.940 1.00 96.81 170 PRO A N 1
ATOM 1326 C CA . PRO A 1 170 ? -9.455 23.859 -13.289 1.00 96.81 170 PRO A CA 1
ATOM 1327 C C . PRO A 1 170 ? -10.930 24.138 -13.632 1.00 96.81 170 PRO A C 1
ATOM 1329 O O . PRO A 1 170 ? -11.206 24.718 -14.679 1.00 96.81 170 PRO A O 1
ATOM 1332 N N . VAL A 1 171 ? -11.886 23.717 -12.795 1.00 97.38 171 VAL A N 1
ATOM 1333 C CA . VAL A 1 171 ? -13.327 23.924 -13.027 1.00 97.38 171 VAL A CA 1
ATOM 1334 C C . VAL A 1 171 ? -13.865 25.116 -12.234 1.00 97.38 171 VAL A C 1
ATOM 1336 O O . VAL A 1 171 ? -13.332 25.462 -11.184 1.00 97.38 171 VAL A O 1
ATOM 1339 N N . LYS A 1 172 ? -14.954 25.728 -12.722 1.00 96.88 172 LYS A N 1
ATOM 1340 C CA . LYS A 1 172 ? -15.550 26.938 -12.122 1.00 96.88 172 LYS A CA 1
ATOM 1341 C C . LYS A 1 172 ? -16.194 26.703 -10.753 1.00 96.88 172 LYS A C 1
ATOM 1343 O O . LYS A 1 172 ? -16.162 27.594 -9.914 1.00 96.88 172 LYS A O 1
ATOM 1348 N N . GLU A 1 173 ? -16.799 25.535 -10.539 1.00 97.50 173 GLU A N 1
ATOM 1349 C CA . GLU A 1 173 ? -17.584 25.235 -9.332 1.00 97.50 173 GLU A CA 1
ATOM 1350 C C . GLU A 1 173 ? -17.159 23.901 -8.686 1.00 97.50 173 GLU A C 1
ATOM 1352 O O . GLU A 1 173 ? -17.949 22.955 -8.625 1.00 97.50 173 GLU A O 1
ATOM 1357 N N . PRO A 1 174 ? -15.902 23.782 -8.218 1.00 97.31 174 PRO A N 1
ATOM 1358 C CA . PRO A 1 174 ? -15.369 22.524 -7.697 1.00 97.31 174 PRO A CA 1
ATOM 1359 C C . PRO A 1 174 ? -16.060 22.048 -6.413 1.00 97.31 174 PRO A C 1
ATOM 1361 O O . PRO A 1 174 ? -16.112 20.851 -6.150 1.00 97.31 174 PRO A O 1
ATOM 1364 N N . GLN A 1 175 ? -16.656 22.960 -5.644 1.00 97.38 175 GLN A N 1
ATOM 1365 C CA . GLN A 1 175 ? -17.413 22.665 -4.428 1.00 97.38 175 GLN A CA 1
ATOM 1366 C C . GLN A 1 175 ? -18.652 21.788 -4.661 1.00 97.38 175 GLN A C 1
ATOM 1368 O O . GLN A 1 175 ? -19.181 21.231 -3.706 1.00 97.38 175 GLN A O 1
ATOM 1373 N N . LYS A 1 176 ? -19.128 21.668 -5.909 1.00 97.44 176 LYS A N 1
ATOM 1374 C CA . LYS A 1 176 ? -20.250 20.784 -6.261 1.00 97.44 176 LYS A CA 1
ATOM 1375 C C . LYS A 1 176 ? -19.839 19.311 -6.378 1.00 97.44 176 LYS A C 1
ATOM 1377 O O . LYS A 1 176 ? -20.708 18.454 -6.495 1.00 97.44 176 LYS A O 1
ATOM 1382 N N . LEU A 1 177 ? -1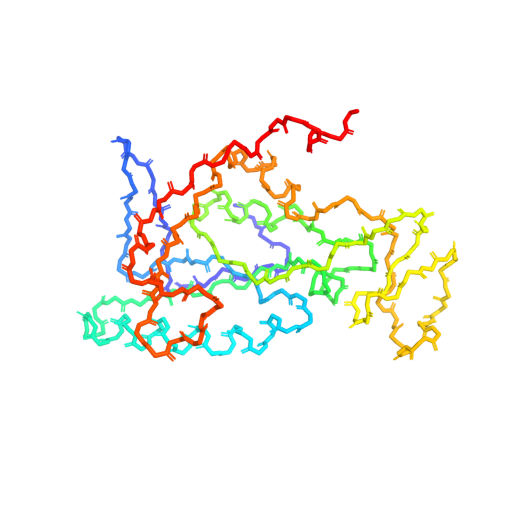8.538 19.008 -6.386 1.00 96.69 177 LEU A N 1
ATOM 1383 C CA . LEU A 1 177 ? -18.040 17.638 -6.447 1.00 96.69 177 LEU A CA 1
ATOM 1384 C C . LEU A 1 177 ? -18.098 16.994 -5.057 1.00 96.69 177 LEU A C 1
ATOM 1386 O O . LEU A 1 177 ? -17.255 17.284 -4.207 1.00 96.69 177 LEU A O 1
ATOM 1390 N N . ASP A 1 178 ? -19.058 16.094 -4.871 1.00 97.62 178 ASP A N 1
ATOM 1391 C CA . ASP A 1 178 ? -19.149 15.192 -3.721 1.00 97.62 178 ASP A CA 1
ATOM 1392 C C . ASP A 1 178 ? -19.785 13.868 -4.165 1.00 97.62 178 ASP A C 1
ATOM 1394 O O . ASP A 1 178 ? -21.005 13.731 -4.248 1.00 97.62 178 ASP A O 1
ATOM 1398 N N . ILE A 1 179 ? -18.944 12.915 -4.571 1.00 98.00 179 ILE A N 1
ATOM 1399 C CA . ILE A 1 179 ? -19.380 11.617 -5.099 1.00 98.00 179 ILE A CA 1
ATOM 1400 C C . ILE A 1 179 ? -18.525 10.482 -4.534 1.00 98.00 179 ILE A C 1
ATOM 1402 O O . ILE A 1 179 ? -17.367 10.673 -4.159 1.00 98.00 179 ILE A O 1
ATOM 1406 N N . VAL A 1 180 ? -19.065 9.263 -4.547 1.00 98.44 180 VAL A N 1
ATOM 1407 C CA . VAL A 1 180 ? -18.313 8.039 -4.240 1.00 98.44 180 VAL A CA 1
ATOM 1408 C C . VAL A 1 180 ? -18.416 7.085 -5.422 1.00 98.44 180 VAL A C 1
ATOM 1410 O O . VAL A 1 180 ? -19.507 6.666 -5.797 1.00 98.44 180 VAL A O 1
ATOM 1413 N N . ILE A 1 181 ? -17.274 6.736 -6.012 1.00 98.06 181 ILE A N 1
ATOM 1414 C CA . ILE A 1 181 ? -17.198 5.768 -7.109 1.00 98.06 181 ILE A CA 1
ATOM 1415 C C . ILE A 1 181 ? -16.974 4.375 -6.522 1.00 98.06 181 ILE A C 1
ATOM 1417 O O . ILE A 1 181 ? -15.998 4.155 -5.803 1.00 98.06 181 ILE A O 1
ATOM 1421 N N . PHE A 1 182 ? -17.841 3.433 -6.886 1.00 97.19 182 PHE A N 1
ATOM 1422 C CA . PHE A 1 182 ? -17.658 2.003 -6.652 1.00 97.19 182 PHE A CA 1
ATOM 1423 C C . PHE A 1 182 ? -17.254 1.354 -7.968 1.00 97.19 182 PHE A C 1
ATOM 1425 O O . PHE A 1 182 ? -18.054 1.261 -8.896 1.00 97.19 182 PHE A O 1
ATOM 1432 N N . ARG A 1 183 ? -15.989 0.951 -8.066 1.00 95.75 183 ARG A N 1
ATOM 1433 C CA . ARG A 1 183 ? -15.444 0.289 -9.249 1.00 95.75 183 ARG A CA 1
ATOM 1434 C C . ARG A 1 183 ? -15.253 -1.205 -8.966 1.00 95.75 183 ARG A C 1
ATOM 1436 O O . ARG A 1 183 ? -14.593 -1.543 -7.986 1.00 95.75 183 ARG A O 1
ATOM 1443 N N . GLU A 1 184 ? -15.768 -2.057 -9.850 1.00 93.38 184 GLU A N 1
ATOM 1444 C CA . GLU A 1 184 ? -15.461 -3.497 -9.899 1.00 93.38 184 GLU A CA 1
ATOM 1445 C C . GLU A 1 184 ? -13.942 -3.703 -10.100 1.00 93.38 184 GLU A C 1
ATOM 1447 O O . GLU A 1 184 ? -13.275 -2.906 -10.777 1.00 93.38 184 GLU A O 1
ATOM 1452 N N . ASN A 1 185 ? -13.355 -4.670 -9.391 1.00 91.75 185 ASN A N 1
ATOM 1453 C CA . ASN A 1 185 ? -11.908 -4.728 -9.170 1.00 91.75 185 ASN A CA 1
ATOM 1454 C C . ASN A 1 185 ? -11.306 -6.146 -9.213 1.00 91.75 185 ASN A C 1
ATOM 1456 O O . ASN A 1 185 ? -10.137 -6.317 -8.853 1.00 91.75 185 ASN A O 1
ATOM 1460 N N . THR A 1 186 ? -12.088 -7.131 -9.645 1.00 80.56 186 THR A N 1
ATOM 1461 C CA . THR A 1 186 ? -11.732 -8.552 -9.758 1.00 80.56 186 THR A CA 1
ATOM 1462 C C . THR A 1 186 ? -11.735 -9.061 -11.202 1.00 80.56 186 THR A C 1
ATOM 1464 O O . THR A 1 186 ? -10.949 -9.961 -11.501 1.00 80.56 186 THR A O 1
ATOM 1467 N N . GLU A 1 187 ? -12.522 -8.467 -12.101 1.00 83.88 187 GLU A N 1
ATOM 1468 C CA . GLU A 1 187 ? -12.740 -8.958 -13.469 1.00 83.88 187 GLU A CA 1
ATOM 1469 C C . GLU A 1 187 ? -12.218 -7.982 -14.554 1.00 83.88 187 GLU A C 1
ATOM 1471 O O . GLU A 1 187 ? -11.175 -7.340 -14.380 1.00 83.88 187 GLU A O 1
ATOM 1476 N N . ASP A 1 188 ? -12.916 -7.909 -15.699 1.00 84.56 188 ASP A N 1
ATOM 1477 C CA . ASP A 1 188 ? -12.611 -7.079 -16.875 1.00 84.56 188 ASP A CA 1
ATOM 1478 C C . ASP A 1 188 ? -11.260 -7.440 -17.542 1.00 84.56 188 ASP A C 1
ATOM 1480 O O . ASP A 1 188 ? -10.627 -8.452 -17.231 1.00 84.56 188 ASP A O 1
ATOM 1484 N N . ILE A 1 189 ? -10.762 -6.596 -18.450 1.00 76.19 189 ILE A N 1
ATOM 1485 C CA . ILE A 1 189 ? -9.419 -6.691 -19.050 1.00 76.19 189 ILE A CA 1
ATOM 1486 C C . ILE A 1 189 ? -8.293 -6.765 -18.000 1.00 76.19 189 ILE A C 1
ATOM 1488 O O . ILE A 1 189 ? -7.159 -7.134 -18.308 1.00 76.19 189 ILE A O 1
ATOM 1492 N N . TYR A 1 190 ? -8.593 -6.431 -16.740 1.00 75.31 190 TYR A N 1
ATOM 1493 C CA . TYR A 1 190 ? -7.679 -6.558 -15.611 1.00 75.31 190 TYR A CA 1
ATOM 1494 C C . TYR A 1 190 ? -7.464 -8.008 -15.154 1.00 75.31 190 TYR A C 1
ATOM 1496 O O . TYR A 1 190 ? -6.473 -8.265 -14.465 1.00 75.31 190 TYR A O 1
ATOM 1504 N N . ALA A 1 191 ? -8.294 -8.962 -15.592 1.00 73.88 191 ALA A N 1
ATOM 1505 C CA . ALA A 1 191 ? -8.034 -10.394 -15.439 1.00 73.88 191 ALA A CA 1
ATOM 1506 C C . ALA A 1 191 ? -6.734 -10.827 -16.152 1.00 73.88 191 ALA A C 1
ATOM 1508 O O . ALA A 1 191 ? -6.072 -11.776 -15.729 1.00 73.88 191 ALA A O 1
ATOM 1509 N N . GLY A 1 192 ? -6.308 -10.086 -17.186 1.00 65.38 192 GLY A N 1
ATOM 1510 C CA . GLY A 1 192 ? -5.059 -10.339 -17.906 1.00 65.38 192 GLY A CA 1
ATOM 1511 C C . GLY A 1 192 ? -5.063 -11.663 -18.677 1.00 65.38 192 GLY A C 1
ATOM 1512 O O . GLY A 1 192 ? -4.026 -12.346 -18.691 1.00 65.38 192 GLY A O 1
ATOM 1513 N N . ILE A 1 193 ? -6.233 -11.997 -19.235 1.00 56.66 193 ILE A N 1
ATOM 1514 C CA . ILE A 1 193 ? -6.511 -13.081 -20.189 1.00 56.66 193 ILE A CA 1
ATOM 1515 C C . ILE A 1 193 ? -6.524 -12.483 -21.595 1.00 56.66 193 ILE A C 1
ATOM 1517 O O . ILE A 1 193 ? -7.113 -11.390 -21.748 1.00 56.66 193 ILE A O 1
#

pLDDT: mean 94.74, std 6.18, range [56.66, 98.81]

Secondary structure (DSSP, 8-state):
---SS----TT-BPPEEETTEEE--SSBEEEEE--STTHHHHHHHHHHHHHHHHHHHHTTS---EEEE---THHHHHHS-SS-SS-HHHHHHHHHHS--EE-------TT-SEEETTT--EESS--SS-TTT--S-EEE----HHHHHHHHTT--EEEEEEE--TT---SSS-GGG-EEEEEEE-SSGGGG--

Radius of gyration: 19.2 Å; chains: 1; bounding box: 46×46×49 Å